Protein AF-A0AAJ8E1C3-F1 (afdb_monomer)

Nearest PDB structures (foldseek):
  6wn8-assembly1_D  TM=5.389E-01  e=2.861E+00  Klebsiella pneumoniae subsp. pneumoniae
  1bd3-assembly1_D  TM=6.065E-01  e=6.809E+00  Toxoplasma gondii

Mean predicted aligned error: 14.75 Å

Structure (mmCIF, N/CA/C/O backbone):
data_AF-A0AAJ8E1C3-F1
#
_entry.id   AF-A0AAJ8E1C3-F1
#
loop_
_atom_site.group_PDB
_atom_site.id
_atom_site.type_symbol
_atom_site.label_atom_id
_atom_site.label_alt_id
_atom_site.label_comp_id
_atom_site.label_asym_id
_atom_site.label_entity_id
_atom_site.label_seq_id
_atom_site.pdbx_PDB_ins_code
_atom_site.Cartn_x
_atom_site.Cartn_y
_atom_site.Cartn_z
_atom_site.occupancy
_atom_site.B_iso_or_equiv
_atom_site.auth_seq_id
_atom_site.auth_comp_id
_atom_site.auth_asym_id
_atom_site.auth_atom_id
_atom_site.pdbx_PDB_model_num
ATOM 1 N N . MET A 1 1 ? -12.850 -15.610 10.498 1.00 56.16 1 MET A N 1
ATOM 2 C CA . MET A 1 1 ? -13.269 -14.826 9.310 1.00 56.16 1 MET A CA 1
ATOM 3 C C . MET A 1 1 ? -12.667 -15.415 8.044 1.00 56.16 1 MET A C 1
ATOM 5 O O . MET A 1 1 ? -13.433 -15.698 7.139 1.00 56.16 1 MET A O 1
ATOM 9 N N . SER A 1 2 ? -11.349 -15.658 8.009 1.00 63.84 2 SER A N 1
ATOM 10 C CA . SER A 1 2 ? -10.664 -16.293 6.869 1.00 63.84 2 SER A CA 1
ATOM 11 C C . SER A 1 2 ? -11.311 -17.615 6.426 1.00 63.84 2 SER A C 1
ATOM 13 O O . SER A 1 2 ? -11.638 -17.760 5.257 1.00 63.84 2 SER A O 1
ATOM 15 N N . ASP A 1 3 ? -11.604 -18.522 7.361 1.00 70.94 3 ASP A N 1
ATOM 16 C CA . ASP A 1 3 ? -12.105 -19.873 7.033 1.00 70.94 3 ASP A CA 1
ATOM 17 C C . ASP A 1 3 ? -13.517 -19.896 6.429 1.00 70.94 3 ASP A C 1
ATOM 19 O O . ASP A 1 3 ? -13.878 -20.843 5.748 1.00 70.94 3 ASP A O 1
ATOM 23 N N . VAL A 1 4 ? -14.320 -18.850 6.662 1.00 74.56 4 VAL A N 1
ATOM 24 C CA . VAL A 1 4 ? -15.681 -18.727 6.099 1.00 74.56 4 VAL A CA 1
ATOM 25 C C . VAL A 1 4 ? -15.644 -18.164 4.678 1.00 74.56 4 VAL A C 1
ATOM 27 O O . VAL A 1 4 ? -16.553 -18.400 3.891 1.00 74.56 4 VAL A O 1
ATOM 30 N N . LEU A 1 5 ? -14.609 -17.384 4.357 1.00 77.88 5 LEU A N 1
ATOM 31 C CA . LEU A 1 5 ? -14.443 -16.772 3.041 1.00 77.88 5 LEU A CA 1
ATOM 32 C C . LEU A 1 5 ? -13.762 -17.711 2.040 1.00 77.88 5 LEU A C 1
ATOM 34 O O . LEU A 1 5 ? -13.907 -17.503 0.840 1.00 77.88 5 LEU A O 1
ATOM 38 N N . ARG A 1 6 ? -13.006 -18.702 2.520 1.00 80.06 6 ARG A N 1
ATOM 39 C CA . ARG A 1 6 ? -12.261 -19.651 1.686 1.00 80.06 6 ARG A CA 1
ATOM 40 C C . ARG A 1 6 ? -13.145 -20.817 1.260 1.00 80.06 6 ARG A C 1
ATOM 42 O O . ARG A 1 6 ? -14.050 -21.217 1.990 1.00 80.06 6 ARG A O 1
ATOM 49 N N . ASP A 1 7 ? -12.868 -21.369 0.085 1.00 69.88 7 ASP A N 1
ATOM 50 C CA . ASP A 1 7 ? -13.476 -22.631 -0.328 1.00 69.88 7 ASP A CA 1
ATOM 51 C C . ASP A 1 7 ? -12.889 -23.780 0.504 1.00 69.88 7 ASP A C 1
ATOM 53 O O . ASP A 1 7 ? -11.695 -24.074 0.427 1.00 69.88 7 ASP A O 1
ATOM 57 N N . SER A 1 8 ? -13.742 -24.445 1.286 1.00 62.19 8 SER A N 1
ATOM 58 C CA . SER A 1 8 ? -13.377 -25.591 2.124 1.00 62.19 8 SER A CA 1
ATOM 59 C C . SER A 1 8 ? -12.921 -26.821 1.332 1.00 62.19 8 SER A C 1
ATOM 61 O O . SER A 1 8 ? -12.352 -27.736 1.922 1.00 62.19 8 SER A O 1
ATOM 63 N N . ASN A 1 9 ? -13.197 -26.866 0.024 1.00 61.06 9 ASN A N 1
ATOM 64 C CA . ASN A 1 9 ? -12.812 -27.964 -0.864 1.00 61.06 9 ASN A CA 1
ATOM 65 C C . ASN A 1 9 ? -11.541 -27.673 -1.672 1.00 61.06 9 ASN A C 1
ATOM 67 O O . ASN A 1 9 ? -10.977 -28.592 -2.273 1.00 61.06 9 ASN A O 1
ATOM 71 N N . SER A 1 10 ? -11.079 -26.422 -1.685 1.00 59.12 10 SER A N 1
ATOM 72 C CA . SER A 1 10 ? -9.806 -26.059 -2.296 1.00 59.12 10 SER A CA 1
ATOM 73 C C . SER A 1 10 ? -8.661 -26.585 -1.428 1.00 59.12 10 SER A C 1
ATOM 75 O O . SER A 1 10 ? -8.723 -26.564 -0.198 1.00 59.12 10 SER A O 1
ATOM 77 N N . SER A 1 11 ? -7.608 -27.128 -2.048 1.00 57.56 11 SER A N 1
ATOM 78 C CA . SER A 1 11 ? -6.406 -27.487 -1.285 1.00 57.56 11 SER A CA 1
ATOM 79 C C . SER A 1 11 ? -5.890 -26.243 -0.550 1.00 57.56 11 SER A C 1
ATOM 81 O O . SER A 1 11 ? -5.974 -25.158 -1.120 1.00 57.56 11 SER A O 1
ATOM 83 N N . ASP A 1 12 ? -5.274 -26.391 0.632 1.00 54.12 12 ASP A N 1
ATOM 84 C CA . ASP A 1 12 ? -4.682 -25.308 1.460 1.00 54.12 12 ASP A CA 1
ATOM 85 C C . ASP A 1 12 ? -3.759 -24.307 0.709 1.00 54.12 12 ASP A C 1
ATOM 87 O O . ASP A 1 12 ? -3.266 -23.339 1.287 1.00 54.12 12 ASP A O 1
ATOM 91 N N . LYS A 1 13 ? -3.481 -24.538 -0.579 1.00 52.91 13 LYS A N 1
ATOM 92 C CA . LYS A 1 13 ? -2.659 -23.719 -1.472 1.00 52.91 13 LYS A CA 1
ATOM 93 C C . LYS A 1 13 ? -3.423 -22.637 -2.248 1.00 52.91 13 LYS A C 1
ATOM 95 O O . LYS A 1 13 ? -2.765 -21.781 -2.846 1.00 52.91 13 LYS A O 1
ATOM 100 N N . GLU A 1 14 ? -4.754 -22.658 -2.282 1.00 60.34 14 GLU A N 1
ATOM 101 C CA . GLU A 1 14 ? -5.555 -21.652 -2.993 1.00 60.34 14 GLU A CA 1
ATOM 102 C C . GLU A 1 14 ? -6.223 -20.697 -2.002 1.00 60.34 14 GLU A C 1
ATOM 104 O O . GLU A 1 14 ? -7.276 -20.955 -1.432 1.00 60.34 14 GLU A O 1
ATOM 109 N N . GLU A 1 15 ? -5.575 -19.554 -1.767 1.00 71.25 15 GLU A N 1
ATOM 110 C CA . GLU A 1 15 ? -6.168 -18.444 -1.021 1.00 71.25 15 GLU A CA 1
ATOM 111 C C . GLU A 1 15 ? -7.163 -17.697 -1.923 1.00 71.25 15 GLU A C 1
ATOM 113 O O . GLU A 1 15 ? -6.875 -16.592 -2.360 1.00 71.25 15 GLU A O 1
ATOM 118 N N . THR A 1 16 ? -8.303 -18.300 -2.259 1.00 81.62 16 THR A N 1
ATOM 119 C CA . THR A 1 16 ? -9.336 -17.690 -3.117 1.00 81.62 16 THR A CA 1
ATOM 120 C C . THR A 1 16 ? -10.644 -17.505 -2.348 1.00 81.62 16 THR A C 1
ATOM 122 O O . THR A 1 16 ? -10.945 -18.224 -1.390 1.00 81.62 16 THR A O 1
ATOM 125 N N . LEU A 1 17 ? -11.421 -16.488 -2.727 1.00 85.81 17 LEU A N 1
ATOM 126 C CA . LEU A 1 17 ? -12.782 -16.307 -2.234 1.00 85.81 17 LEU A CA 1
ATOM 127 C C . LEU A 1 17 ? -13.655 -17.438 -2.781 1.00 85.81 17 LEU A C 1
ATOM 129 O O . LEU A 1 17 ? -13.671 -17.669 -3.988 1.00 85.81 17 LEU A O 1
ATOM 133 N N . ASN A 1 18 ? -14.416 -18.091 -1.904 1.00 85.19 18 ASN A N 1
ATOM 134 C CA . ASN A 1 18 ? -15.368 -19.122 -2.298 1.00 85.19 18 ASN A CA 1
ATOM 135 C C . ASN A 1 18 ? -16.355 -18.555 -3.345 1.00 85.19 18 ASN A C 1
ATOM 137 O O . ASN A 1 18 ? -17.095 -17.618 -3.021 1.00 85.19 18 ASN A O 1
ATOM 141 N N . PRO A 1 19 ? -16.388 -19.096 -4.578 1.00 83.44 19 PRO A N 1
ATOM 142 C CA . PRO A 1 19 ? -17.256 -18.588 -5.639 1.00 83.44 19 PRO A CA 1
ATOM 143 C C . PRO A 1 19 ? -18.745 -18.773 -5.319 1.00 83.44 19 PRO A C 1
ATOM 145 O O . PRO A 1 19 ? -19.564 -17.964 -5.754 1.00 83.44 19 PRO A O 1
ATOM 148 N N . ASP A 1 20 ? -19.078 -19.778 -4.507 1.00 86.06 20 ASP A N 1
ATOM 149 C CA . ASP A 1 20 ? -20.440 -20.128 -4.098 1.00 86.06 20 ASP A CA 1
ATOM 150 C C . ASP A 1 20 ? -20.841 -19.483 -2.761 1.00 86.06 20 ASP A C 1
ATOM 152 O O . ASP A 1 20 ? -21.857 -19.851 -2.162 1.00 86.06 20 ASP A O 1
ATOM 156 N N . ILE A 1 21 ? -20.049 -18.531 -2.247 1.00 87.94 21 ILE A N 1
ATOM 157 C CA . ILE A 1 21 ? -20.389 -17.848 -1.000 1.00 87.94 21 ILE A CA 1
ATOM 158 C C . ILE A 1 21 ? -21.717 -17.102 -1.140 1.00 87.94 21 ILE A C 1
ATOM 160 O O . ILE A 1 21 ? -21.917 -16.287 -2.043 1.00 87.94 21 ILE A O 1
ATOM 164 N N . ASP A 1 22 ? -22.616 -17.345 -0.189 1.00 91.88 22 ASP A N 1
ATOM 165 C CA . ASP A 1 22 ? -23.860 -16.596 -0.086 1.00 91.88 22 ASP A CA 1
ATOM 166 C C . ASP A 1 22 ? -23.569 -15.090 0.045 1.00 91.88 22 ASP A C 1
ATOM 168 O O . ASP A 1 22 ? -22.810 -14.646 0.916 1.00 91.88 22 ASP A O 1
ATOM 172 N N . GLU A 1 23 ? -24.205 -14.287 -0.810 1.00 91.94 23 GLU A N 1
ATOM 173 C CA . GLU A 1 23 ? -24.005 -12.837 -0.842 1.00 91.94 23 GLU A CA 1
ATOM 174 C C . GLU A 1 23 ? -24.372 -12.192 0.504 1.00 91.94 23 GLU A C 1
ATOM 176 O O . GLU A 1 23 ? -23.703 -11.255 0.945 1.00 91.94 23 GLU A O 1
ATOM 181 N N . GLY A 1 24 ? -25.395 -12.709 1.198 1.00 91.88 24 GLY A N 1
ATOM 182 C CA . GLY A 1 24 ? -25.793 -12.234 2.524 1.00 91.88 24 GLY A CA 1
ATOM 183 C C . GLY A 1 24 ? -24.682 -12.403 3.562 1.00 91.88 24 GLY A C 1
ATOM 184 O O . GLY A 1 24 ? -24.371 -11.471 4.314 1.00 91.88 24 GLY A O 1
ATOM 185 N N . THR A 1 25 ? -24.035 -13.565 3.550 1.00 90.62 25 THR A N 1
ATOM 186 C CA . THR A 1 25 ? -22.876 -13.899 4.383 1.00 90.62 25 THR A CA 1
ATOM 187 C C . THR A 1 25 ? -21.681 -13.012 4.044 1.00 90.62 25 THR A C 1
ATOM 189 O O . THR A 1 25 ? -21.112 -12.376 4.936 1.00 90.62 25 THR A O 1
ATOM 192 N N . LEU A 1 26 ? -21.342 -12.881 2.758 1.00 91.38 26 LEU A N 1
ATOM 193 C CA . LEU A 1 26 ? -20.249 -12.020 2.301 1.00 91.38 26 LEU A CA 1
ATOM 194 C C . LEU A 1 26 ? -20.471 -10.559 2.718 1.00 91.38 26 LEU A C 1
ATOM 196 O O . LEU A 1 26 ? -19.580 -9.919 3.279 1.00 91.38 26 LEU A O 1
ATOM 200 N N . LYS A 1 27 ? -21.691 -10.048 2.535 1.00 93.38 27 LYS A N 1
ATOM 201 C CA . LYS A 1 27 ? -22.094 -8.699 2.946 1.00 93.38 27 LYS A CA 1
ATOM 202 C C . LYS A 1 27 ? -21.979 -8.501 4.458 1.00 93.38 27 LYS A C 1
ATOM 204 O O . LYS A 1 27 ? -21.547 -7.438 4.907 1.00 93.38 27 LYS A O 1
ATOM 209 N N . ALA A 1 28 ? -22.344 -9.501 5.261 1.00 89.81 28 ALA A N 1
ATOM 210 C CA . ALA A 1 28 ? -22.194 -9.439 6.713 1.00 89.81 28 ALA A CA 1
ATOM 211 C C . ALA A 1 28 ? -20.717 -9.323 7.127 1.00 89.81 28 ALA A C 1
ATOM 213 O O . ALA A 1 28 ? -20.386 -8.500 7.984 1.00 89.81 28 ALA A O 1
ATOM 214 N N . LEU A 1 29 ? -19.828 -10.088 6.487 1.00 88.94 29 LEU A N 1
ATOM 215 C CA . LEU A 1 29 ? -18.384 -10.034 6.730 1.00 88.94 29 LEU A CA 1
ATOM 216 C C . LEU A 1 29 ? -17.778 -8.704 6.266 1.00 88.94 29 LEU A C 1
ATOM 218 O O . LEU A 1 29 ? -17.045 -8.060 7.020 1.00 88.94 29 LEU A O 1
ATOM 222 N N . TYR A 1 30 ? -18.156 -8.225 5.081 1.00 94.12 30 TYR A N 1
ATOM 223 C CA . TYR A 1 30 ? -17.745 -6.915 4.577 1.00 94.12 30 TYR A CA 1
ATOM 224 C C . TYR A 1 30 ? -18.199 -5.774 5.488 1.00 94.12 30 TYR A C 1
ATOM 226 O O . TYR A 1 30 ? -17.411 -4.871 5.750 1.00 94.12 30 TYR A O 1
ATOM 234 N N . ARG A 1 31 ? -19.408 -5.822 6.065 1.00 90.81 31 ARG A N 1
ATOM 235 C CA . ARG A 1 31 ? -19.847 -4.828 7.066 1.00 90.81 31 ARG A CA 1
ATOM 236 C C . ARG A 1 31 ? -19.013 -4.852 8.346 1.00 90.81 31 ARG A C 1
ATOM 238 O O . ARG A 1 31 ? -18.830 -3.796 8.953 1.00 90.81 31 ARG A O 1
ATOM 245 N N . GLN A 1 32 ? -18.535 -6.019 8.780 1.00 89.62 32 GLN A N 1
ATOM 246 C CA . GLN A 1 32 ? -17.636 -6.113 9.935 1.00 89.62 32 GLN A CA 1
ATOM 247 C C . GLN A 1 32 ? -16.276 -5.489 9.617 1.00 89.62 32 GLN A C 1
ATOM 249 O O . GLN A 1 32 ? -15.773 -4.695 10.407 1.00 89.62 32 GLN A O 1
ATOM 254 N N . MET A 1 33 ? -15.716 -5.775 8.439 1.00 89.69 33 MET A N 1
ATOM 255 C CA . MET A 1 33 ? -14.455 -5.165 8.009 1.00 89.69 33 MET A CA 1
ATOM 256 C C . MET A 1 33 ? -14.563 -3.673 7.762 1.00 89.69 33 MET A C 1
ATOM 258 O O . MET A 1 33 ? -13.691 -2.926 8.195 1.00 89.69 33 MET A O 1
ATOM 262 N N . ALA A 1 34 ? -15.670 -3.224 7.180 1.00 91.00 34 ALA A N 1
ATOM 263 C CA . ALA A 1 34 ? -15.958 -1.812 7.017 1.00 91.00 34 ALA A CA 1
ATOM 264 C C . ALA A 1 34 ? -15.950 -1.069 8.356 1.00 91.00 34 ALA A C 1
ATOM 266 O O . ALA A 1 34 ? -15.345 -0.009 8.475 1.00 91.00 34 ALA A O 1
ATOM 267 N N . ARG A 1 35 ? -16.558 -1.662 9.392 1.00 88.88 35 ARG A N 1
ATOM 268 C CA . ARG A 1 35 ? -16.528 -1.104 10.746 1.00 88.88 35 ARG A CA 1
ATOM 269 C C . ARG A 1 35 ? -15.097 -0.962 11.271 1.00 88.88 35 ARG A C 1
ATOM 271 O O . ARG A 1 35 ? -14.754 0.111 11.749 1.00 88.88 35 ARG A O 1
ATOM 278 N N . VAL A 1 36 ? -14.283 -2.014 11.173 1.00 86.88 36 VAL A N 1
ATOM 279 C CA . VAL A 1 36 ? -12.892 -1.986 11.658 1.00 86.88 36 VAL A CA 1
ATOM 280 C C . VAL A 1 36 ? -12.072 -0.938 10.908 1.00 86.88 36 VAL A C 1
ATOM 282 O O . VAL A 1 36 ? -11.378 -0.147 11.536 1.00 86.88 36 VAL A O 1
ATOM 285 N N . LEU A 1 37 ? -12.173 -0.886 9.576 1.00 88.88 37 LEU A N 1
ATOM 286 C CA . LEU A 1 37 ? -11.441 0.105 8.785 1.00 88.88 37 LEU A CA 1
ATOM 287 C C . LEU A 1 37 ? -11.872 1.537 9.108 1.00 88.88 37 LEU A C 1
ATOM 289 O O . LEU A 1 37 ? -11.015 2.410 9.162 1.00 88.88 37 LEU A O 1
ATOM 293 N N . LEU A 1 38 ? -13.161 1.784 9.357 1.00 89.56 38 LEU A N 1
ATOM 294 C CA . LEU A 1 38 ? -13.643 3.101 9.782 1.00 89.56 38 LEU A CA 1
ATOM 295 C C . LEU A 1 38 ? -13.133 3.483 11.173 1.00 89.56 38 LEU A C 1
ATOM 297 O O . LEU A 1 38 ? -12.672 4.605 11.359 1.00 89.56 38 LEU A O 1
ATOM 301 N N . GLU A 1 39 ? -13.172 2.555 12.133 1.00 86.62 39 GLU A N 1
ATOM 302 C CA . GLU A 1 39 ? -12.634 2.784 13.480 1.00 86.62 39 GLU A CA 1
ATOM 303 C C . GLU A 1 39 ? -11.132 3.103 13.436 1.00 86.62 39 GLU A C 1
ATOM 305 O O . GLU A 1 39 ? -10.683 3.985 14.161 1.00 86.62 39 GLU A O 1
ATOM 310 N N . LEU A 1 40 ? -10.371 2.452 12.548 1.00 84.50 40 LEU A N 1
ATOM 311 C CA . LEU A 1 40 ? -8.955 2.756 12.322 1.00 84.50 40 LEU A CA 1
ATOM 312 C C . LEU A 1 40 ? -8.741 4.081 11.581 1.00 84.50 40 LEU A C 1
ATOM 314 O O . LEU A 1 40 ? -7.797 4.799 11.883 1.00 84.50 40 LEU A O 1
ATOM 318 N N . TRP A 1 41 ? -9.597 4.414 10.616 1.00 86.31 41 TRP A N 1
ATOM 319 C CA . TRP A 1 41 ? -9.469 5.617 9.790 1.00 86.31 41 TRP A CA 1
ATOM 320 C C . TRP A 1 41 ? -9.746 6.916 10.546 1.00 86.31 41 TRP A C 1
ATOM 322 O O . TRP A 1 41 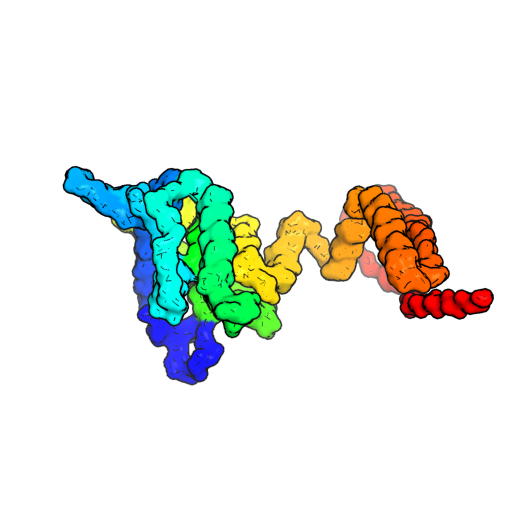? -9.186 7.954 10.210 1.00 86.31 41 TRP A O 1
ATOM 332 N N . ILE A 1 42 ? -10.604 6.870 11.566 1.00 83.56 42 ILE A N 1
ATOM 333 C CA . ILE A 1 42 ? -10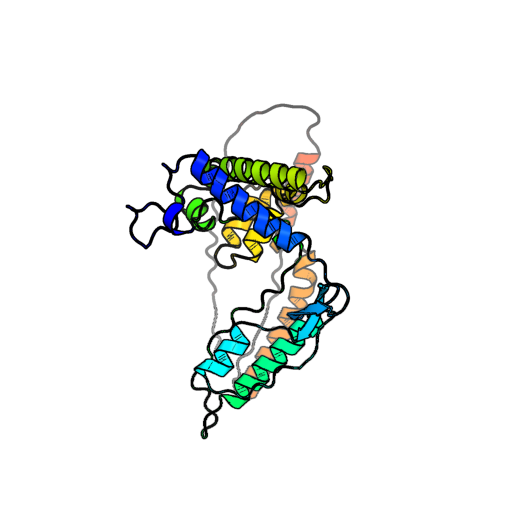.900 8.033 12.418 1.00 83.56 42 ILE A CA 1
ATOM 334 C C . ILE A 1 42 ? -9.699 8.405 13.305 1.00 83.56 42 ILE A C 1
ATOM 336 O O . ILE A 1 42 ? -9.639 9.517 13.829 1.00 83.56 42 ILE A O 1
ATOM 340 N N . LEU A 1 43 ? -8.738 7.496 13.480 1.00 81.25 43 LEU A N 1
ATOM 341 C CA . LEU A 1 43 ? -7.536 7.756 14.258 1.00 81.25 43 LEU A CA 1
ATOM 342 C C . LEU A 1 43 ? -6.579 8.654 13.465 1.00 81.25 43 LEU A C 1
ATOM 344 O O . LEU A 1 43 ? -5.901 8.197 12.548 1.00 81.25 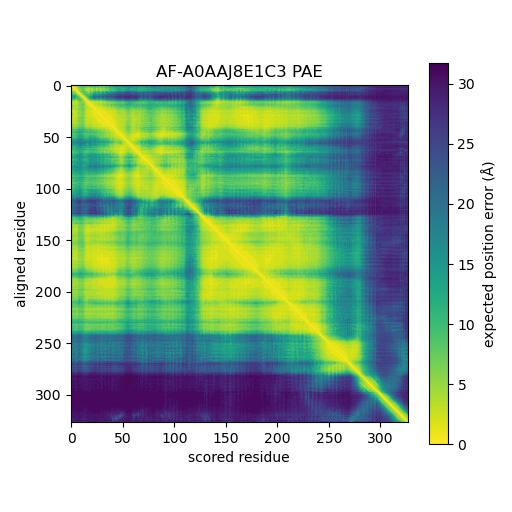43 LEU A O 1
ATOM 348 N N . ASP A 1 44 ? -6.510 9.923 13.858 1.00 81.88 44 ASP A N 1
ATOM 349 C CA . ASP A 1 44 ? -5.593 10.919 13.306 1.00 81.88 44 ASP A CA 1
ATOM 350 C C . ASP A 1 44 ? -4.681 11.424 14.430 1.00 81.88 44 ASP A C 1
ATOM 352 O O . ASP A 1 44 ? -5.129 12.106 15.356 1.00 81.88 44 ASP A O 1
ATOM 356 N N . PHE A 1 45 ? -3.416 11.003 14.399 1.00 84.06 45 PHE A N 1
ATOM 357 C CA . PHE A 1 45 ? -2.415 11.359 15.401 1.00 84.06 45 PHE A CA 1
ATOM 358 C C . PHE A 1 45 ? -1.244 12.075 14.737 1.00 84.06 45 PHE A C 1
ATOM 360 O O . PHE A 1 45 ? -0.694 11.597 13.747 1.00 84.06 45 PHE A O 1
ATOM 367 N N . ASP A 1 46 ? -0.779 13.156 15.361 1.00 86.94 46 ASP A N 1
ATOM 368 C CA . ASP A 1 46 ? 0.358 13.951 14.877 1.00 86.94 46 ASP A CA 1
ATOM 369 C C . ASP A 1 46 ? 1.725 13.281 15.121 1.00 86.94 46 ASP A C 1
ATOM 371 O O . ASP A 1 46 ? 2.783 13.845 14.822 1.00 86.94 46 ASP A O 1
ATOM 375 N N . CYS A 1 47 ? 1.735 12.085 15.716 1.00 87.94 47 CYS A N 1
ATOM 376 C CA . CYS A 1 47 ? 2.950 11.361 16.048 1.00 87.94 47 CYS A CA 1
ATOM 377 C C . CYS A 1 47 ? 2.804 9.840 15.914 1.00 87.94 47 CYS A C 1
ATOM 379 O O . CYS A 1 47 ? 1.736 9.251 16.062 1.00 87.94 47 CYS A O 1
ATOM 381 N N . ILE A 1 48 ? 3.939 9.200 15.654 1.00 87.38 48 ILE A N 1
ATOM 382 C CA . ILE A 1 48 ? 4.130 7.759 15.587 1.00 87.38 48 ILE A CA 1
ATOM 383 C C . ILE A 1 48 ? 4.545 7.281 16.979 1.00 87.38 48 ILE A C 1
ATOM 385 O O . ILE A 1 48 ? 5.540 7.742 17.552 1.00 87.38 48 ILE A O 1
ATOM 389 N N . GLY A 1 49 ? 3.786 6.333 17.516 1.00 86.44 49 GLY A N 1
ATOM 390 C CA . GLY A 1 49 ? 3.971 5.788 18.854 1.00 86.44 49 GLY A CA 1
ATOM 391 C C . GLY A 1 49 ? 2.910 4.746 19.184 1.00 86.44 49 GLY A C 1
ATOM 392 O O . GLY A 1 49 ? 2.146 4.325 18.318 1.00 86.44 49 GLY A O 1
ATOM 393 N N . SER A 1 50 ? 2.870 4.328 20.444 1.00 84.12 50 SER A N 1
ATOM 394 C CA . SER A 1 50 ? 1.843 3.418 20.949 1.00 84.12 50 SER A CA 1
ATOM 395 C C . SER A 1 50 ? 0.705 4.183 21.611 1.00 84.12 50 SER A C 1
ATOM 397 O O . SER A 1 50 ? 0.932 5.184 22.298 1.00 84.12 50 SER A O 1
ATOM 399 N N . LEU A 1 51 ? -0.509 3.661 21.425 1.00 84.06 51 LEU A N 1
ATOM 400 C CA . LEU A 1 51 ? -1.718 4.172 22.056 1.00 84.06 51 LEU A CA 1
ATOM 401 C C . LEU A 1 51 ? -1.654 4.014 23.575 1.00 84.06 51 LEU A C 1
ATOM 403 O O . LEU A 1 51 ? -1.280 2.966 24.105 1.00 84.06 51 LEU A O 1
ATOM 407 N N . ASP A 1 52 ? -2.086 5.059 24.256 1.00 83.50 52 ASP A N 1
ATOM 408 C CA . ASP A 1 52 ? -2.355 5.115 25.680 1.00 83.50 52 ASP A CA 1
ATOM 409 C C . ASP A 1 52 ? -3.698 5.817 25.890 1.00 83.50 52 ASP A C 1
ATOM 411 O O . ASP A 1 52 ? -4.199 6.517 25.008 1.00 83.50 52 ASP A O 1
ATOM 415 N N . SER A 1 53 ? -4.316 5.611 27.047 1.00 84.62 53 SER A N 1
ATOM 416 C CA . SER A 1 53 ? -5.557 6.310 27.388 1.00 84.62 53 SER A CA 1
ATOM 417 C C . SER A 1 53 ? -5.249 7.491 28.292 1.00 84.62 53 SER A C 1
ATOM 419 O O . SER A 1 53 ? -4.607 7.331 29.330 1.00 84.62 53 SER A O 1
ATOM 421 N N . ASP A 1 54 ? -5.736 8.671 27.918 1.00 84.06 54 ASP A N 1
ATOM 422 C CA . ASP A 1 54 ? -5.694 9.837 28.790 1.00 84.06 54 ASP A CA 1
ATOM 423 C C . ASP A 1 54 ? -6.493 9.545 30.068 1.00 84.06 54 ASP A C 1
ATOM 425 O O . ASP A 1 54 ? -7.682 9.229 30.013 1.00 84.06 54 ASP A O 1
ATOM 429 N N . GLN A 1 55 ? -5.843 9.629 31.230 1.00 84.75 55 GLN A N 1
ATOM 430 C CA . GLN A 1 55 ? -6.444 9.194 32.496 1.00 84.75 55 GLN A CA 1
ATOM 431 C C . GLN A 1 55 ? -7.630 10.058 32.947 1.00 84.75 55 GLN A C 1
ATOM 433 O O . GLN A 1 55 ? -8.401 9.632 33.803 1.00 84.75 55 GLN A O 1
ATOM 438 N N . VAL A 1 56 ? -7.780 11.264 32.391 1.00 86.38 56 VAL A N 1
ATOM 439 C CA . VAL A 1 56 ? -8.820 12.222 32.786 1.00 86.38 56 VAL A CA 1
ATOM 440 C C . VAL A 1 56 ? -9.996 12.187 31.813 1.00 86.38 56 VAL A C 1
ATOM 442 O O . VAL A 1 56 ? -11.153 12.185 32.223 1.00 86.38 56 VAL A O 1
ATOM 445 N N . THR A 1 57 ? -9.713 12.161 30.515 1.00 87.31 57 THR A N 1
ATOM 446 C CA . THR A 1 57 ? -10.704 12.270 29.439 1.00 87.31 57 THR A CA 1
ATOM 447 C C . THR A 1 57 ? -11.068 10.926 28.814 1.00 87.31 57 THR A C 1
ATOM 449 O O . THR A 1 57 ? -12.058 10.851 28.088 1.00 87.31 57 THR A O 1
ATOM 452 N N . GLY A 1 58 ? -10.275 9.876 29.052 1.00 83.81 58 GLY A N 1
ATOM 453 C CA . GLY A 1 58 ? -10.437 8.553 28.442 1.00 83.81 58 GLY A CA 1
ATOM 454 C C . GLY A 1 58 ? -10.162 8.521 26.936 1.00 83.81 58 GLY A C 1
ATOM 455 O O . GLY A 1 58 ? -10.405 7.502 26.291 1.00 83.81 58 GLY A O 1
ATOM 456 N N . LYS A 1 59 ? -9.688 9.626 26.350 1.00 83.25 59 LYS A N 1
ATOM 457 C CA . LYS A 1 59 ? -9.403 9.704 24.917 1.00 83.25 59 LYS A CA 1
ATOM 458 C C . LYS A 1 59 ? -8.097 8.979 24.584 1.00 83.25 59 LYS A C 1
ATOM 460 O O . LYS A 1 59 ? -7.150 9.058 25.371 1.00 83.25 59 LYS A O 1
ATOM 465 N N . PRO A 1 60 ? -8.019 8.312 23.420 1.00 83.06 60 PRO A N 1
ATOM 466 C CA . PRO A 1 60 ? -6.771 7.726 22.961 1.00 83.06 60 PRO A CA 1
ATOM 467 C C . PRO A 1 60 ? -5.756 8.837 22.674 1.00 83.06 60 PRO A C 1
ATOM 469 O O . PRO A 1 60 ? -6.073 9.832 22.023 1.00 83.06 60 PRO A O 1
ATOM 472 N N . GLN A 1 61 ? -4.536 8.660 23.163 1.00 85.69 61 GLN A N 1
ATOM 473 C CA . GLN A 1 61 ? -3.389 9.519 22.893 1.00 85.69 61 GLN A CA 1
ATOM 474 C C . GLN A 1 61 ? -2.175 8.656 22.566 1.00 85.69 61 GLN A C 1
ATOM 476 O O . GLN A 1 61 ? -2.090 7.500 22.969 1.00 85.69 61 GLN A O 1
ATOM 481 N N . VAL A 1 62 ? -1.209 9.223 21.854 1.00 87.31 62 VAL A N 1
ATOM 482 C CA . VAL A 1 62 ? 0.043 8.541 21.526 1.00 87.31 62 VAL A CA 1
ATOM 483 C C . VAL A 1 62 ? 1.152 9.111 22.407 1.00 87.31 62 VAL A C 1
ATOM 485 O O . VAL A 1 62 ? 1.708 10.170 22.126 1.00 87.31 62 VAL A O 1
ATOM 488 N N . THR A 1 63 ? 1.452 8.425 23.511 1.00 86.75 63 THR A N 1
ATOM 489 C CA . THR A 1 63 ? 2.409 8.900 24.535 1.00 86.75 63 THR A CA 1
ATOM 490 C C . THR A 1 63 ? 3.624 7.991 24.692 1.00 86.75 63 THR A C 1
ATOM 492 O O . THR A 1 63 ? 4.650 8.401 25.235 1.00 86.75 63 THR A O 1
ATOM 495 N N . LYS A 1 64 ? 3.526 6.746 24.221 1.00 86.12 64 LYS A N 1
ATOM 496 C CA . LYS A 1 64 ? 4.542 5.706 24.402 1.00 86.12 64 LYS A CA 1
ATOM 497 C C . LYS A 1 64 ? 5.293 5.455 23.100 1.00 86.12 64 LYS A C 1
ATOM 499 O O . LYS A 1 64 ? 4.787 5.731 22.013 1.00 86.12 64 LYS A O 1
ATOM 504 N N . ARG A 1 65 ? 6.499 4.889 23.208 1.00 86.56 65 ARG A N 1
ATOM 505 C CA . ARG A 1 65 ? 7.303 4.512 22.036 1.00 86.56 65 ARG A CA 1
ATOM 506 C C . ARG A 1 65 ? 6.529 3.575 21.098 1.00 86.56 65 ARG A C 1
ATOM 508 O O . ARG A 1 65 ? 5.698 2.801 21.586 1.00 86.56 65 ARG A O 1
ATOM 515 N N . PRO A 1 66 ? 6.800 3.591 19.785 1.00 85.81 66 PRO A N 1
ATOM 516 C CA . PRO A 1 66 ? 6.259 2.595 18.870 1.00 85.81 66 PRO A CA 1
ATOM 517 C C . PRO A 1 66 ? 6.647 1.183 19.322 1.00 85.81 66 PRO A C 1
ATOM 519 O O . PRO A 1 66 ? 7.813 0.921 19.615 1.00 85.81 66 PRO A O 1
ATOM 522 N N . LEU A 1 67 ? 5.672 0.278 19.383 1.00 76.81 67 LEU A N 1
ATOM 523 C CA . LEU A 1 67 ? 5.908 -1.147 19.594 1.00 76.81 67 LEU A CA 1
ATOM 524 C C . LEU A 1 67 ? 5.711 -1.867 18.273 1.00 76.81 67 LEU A C 1
ATOM 526 O O . LEU A 1 67 ? 4.682 -1.720 17.617 1.00 76.81 67 LEU A O 1
ATOM 530 N N . THR A 1 68 ? 6.718 -2.628 17.877 1.00 73.00 68 THR A N 1
ATOM 531 C CA . THR A 1 68 ? 6.754 -3.270 16.568 1.00 73.00 68 THR A CA 1
ATOM 532 C C . THR A 1 68 ? 6.949 -4.758 16.786 1.00 73.00 68 THR A C 1
ATOM 534 O O . THR A 1 68 ? 7.627 -5.167 17.735 1.00 73.00 68 THR A O 1
ATOM 537 N N . LEU A 1 69 ? 6.313 -5.574 15.944 1.00 71.00 69 LEU A N 1
ATOM 538 C CA . LEU A 1 69 ? 6.415 -7.025 16.061 1.00 71.00 69 LEU A CA 1
ATOM 539 C C . LEU A 1 69 ? 7.880 -7.458 15.942 1.00 71.00 69 LEU A C 1
ATOM 541 O O . LEU A 1 69 ? 8.348 -8.195 16.798 1.00 71.00 69 LEU A O 1
ATOM 545 N N . ALA A 1 70 ? 8.617 -6.893 14.980 1.00 69.00 70 ALA A N 1
ATOM 546 C CA . ALA A 1 70 ? 10.038 -7.160 14.777 1.00 69.00 70 ALA A CA 1
ATOM 547 C C . ALA A 1 70 ? 10.881 -6.923 16.042 1.00 69.00 70 ALA A C 1
ATOM 549 O O . ALA A 1 70 ? 11.675 -7.775 16.431 1.00 69.00 70 ALA A O 1
ATOM 550 N N . MET A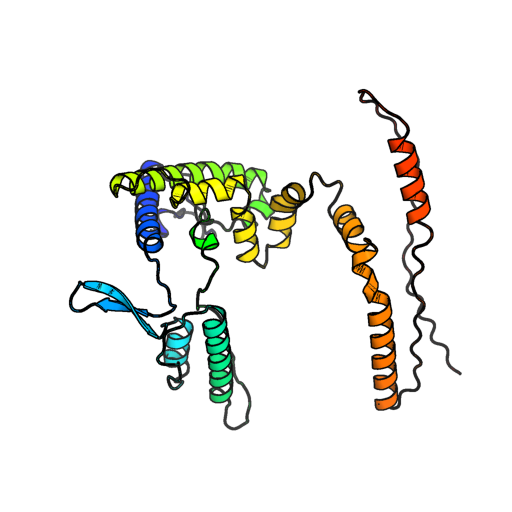 1 71 ? 10.692 -5.787 16.728 1.00 70.88 71 MET A N 1
ATOM 551 C CA . MET A 1 71 ? 11.407 -5.507 17.982 1.00 70.88 71 MET A CA 1
ATOM 552 C C . MET A 1 71 ? 11.083 -6.546 19.060 1.00 70.88 71 MET A C 1
ATOM 554 O O . MET A 1 71 ? 11.993 -7.055 19.714 1.00 70.88 71 MET A O 1
ATOM 558 N N . ASN A 1 72 ? 9.798 -6.864 19.240 1.00 75.19 72 ASN A N 1
ATOM 559 C CA . ASN A 1 72 ? 9.365 -7.842 20.237 1.00 75.19 72 ASN A CA 1
ATOM 560 C C . ASN A 1 72 ? 9.897 -9.245 19.922 1.00 75.19 72 ASN A C 1
ATOM 562 O O . ASN A 1 72 ? 10.337 -9.940 20.835 1.00 75.19 72 ASN A O 1
ATOM 566 N N . GLU A 1 73 ? 9.893 -9.644 18.652 1.00 74.12 73 GLU A N 1
ATOM 567 C CA . GLU A 1 73 ? 10.387 -10.944 18.210 1.00 74.12 73 GLU A CA 1
ATOM 568 C C . GLU A 1 73 ? 11.897 -11.060 18.391 1.00 74.12 73 GLU A C 1
ATOM 570 O O . GLU A 1 73 ? 12.345 -12.013 19.016 1.00 74.12 73 GLU A O 1
ATOM 575 N N . LEU A 1 74 ? 12.683 -10.054 17.999 1.00 72.62 74 LEU A N 1
ATOM 576 C CA . LEU A 1 74 ? 14.134 -10.057 18.213 1.00 72.62 74 LEU A CA 1
ATOM 577 C C . LEU A 1 74 ? 14.516 -10.185 19.696 1.00 72.62 74 LEU A C 1
ATOM 579 O O . LEU A 1 74 ? 15.427 -10.939 20.043 1.00 72.62 74 LEU A O 1
ATOM 583 N N . ILE A 1 75 ? 13.806 -9.495 20.590 1.00 74.75 75 ILE A N 1
ATOM 584 C CA . ILE A 1 75 ? 14.016 -9.639 22.037 1.00 74.75 75 ILE A CA 1
ATOM 585 C C . ILE A 1 75 ? 13.633 -11.059 22.486 1.00 74.75 75 ILE A C 1
ATOM 587 O O . ILE A 1 75 ? 14.392 -11.710 23.206 1.00 74.75 75 ILE A O 1
ATOM 591 N N . ARG A 1 76 ? 12.473 -11.556 22.038 1.00 76.69 76 ARG A N 1
ATOM 592 C CA . ARG A 1 76 ? 11.911 -12.856 22.434 1.00 76.69 76 ARG A CA 1
ATOM 593 C C . ARG A 1 76 ? 12.742 -14.045 21.948 1.00 76.69 76 ARG A C 1
ATOM 595 O O . ARG A 1 76 ? 12.926 -14.991 22.709 1.00 76.69 76 ARG A O 1
ATOM 602 N N . THR A 1 77 ? 13.198 -14.037 20.698 1.00 74.38 77 THR A N 1
ATOM 603 C CA . THR A 1 77 ? 13.843 -15.188 20.046 1.00 74.38 77 THR A CA 1
ATOM 604 C C . THR A 1 77 ? 15.360 -15.129 20.105 1.00 74.38 77 THR A C 1
ATOM 606 O O . THR A 1 77 ? 15.996 -16.175 20.200 1.00 74.38 77 THR A O 1
ATOM 609 N N . CYS A 1 78 ? 15.950 -13.933 20.045 1.00 71.75 78 CYS A N 1
ATOM 610 C CA . CYS A 1 78 ? 17.404 -13.766 20.001 1.00 71.75 78 CYS A CA 1
ATOM 611 C C . CYS A 1 78 ? 18.006 -13.355 21.352 1.00 71.75 78 CYS A C 1
ATOM 613 O O . CYS A 1 78 ? 19.225 -13.244 21.452 1.00 71.75 78 CYS A O 1
ATOM 615 N N . GLY A 1 79 ? 17.187 -13.116 22.386 1.00 73.56 79 GLY A N 1
ATOM 616 C CA . GLY A 1 79 ? 17.667 -12.716 23.713 1.00 73.56 79 GLY A CA 1
ATOM 617 C C . GLY A 1 79 ? 18.361 -11.351 23.728 1.00 73.56 79 GLY A C 1
ATOM 618 O O . GLY A 1 79 ? 19.164 -11.077 24.620 1.00 73.56 79 GLY A O 1
ATOM 619 N N . LEU A 1 80 ? 18.085 -10.503 22.730 1.00 75.44 80 LEU A N 1
ATOM 620 C CA . LEU A 1 80 ? 18.678 -9.174 22.638 1.00 75.44 80 LEU A CA 1
ATOM 621 C C . LEU A 1 80 ? 18.158 -8.273 23.759 1.00 75.44 80 LEU A C 1
ATOM 623 O O . LEU A 1 80 ? 16.993 -8.336 24.159 1.00 75.44 80 LEU A O 1
ATOM 627 N N . LYS A 1 81 ? 19.033 -7.393 24.254 1.00 79.69 81 LYS A N 1
ATOM 628 C CA . LYS A 1 81 ? 18.634 -6.359 25.207 1.00 79.69 81 LYS A CA 1
ATOM 629 C C . LYS A 1 81 ? 17.765 -5.337 24.484 1.00 79.69 81 LYS A C 1
ATOM 631 O O . LYS A 1 81 ? 18.144 -4.837 23.429 1.00 79.69 81 LYS A O 1
ATOM 636 N N . ASP A 1 82 ? 16.652 -4.962 25.102 1.00 81.44 82 ASP A N 1
ATOM 637 C CA . ASP A 1 82 ? 15.833 -3.865 24.603 1.00 81.44 82 ASP A CA 1
ATOM 638 C C . ASP A 1 82 ? 16.612 -2.540 24.659 1.00 81.44 82 ASP A C 1
ATOM 640 O O . ASP A 1 82 ? 16.862 -1.978 25.729 1.00 81.44 82 ASP A O 1
ATOM 644 N N . ILE A 1 83 ? 17.024 -2.070 23.484 1.00 81.81 83 ILE A N 1
ATOM 645 C CA . ILE A 1 83 ? 17.696 -0.785 23.259 1.00 81.81 83 ILE A CA 1
ATOM 646 C C . ILE A 1 83 ? 16.817 0.175 22.447 1.00 81.81 83 ILE A C 1
ATOM 648 O O . ILE A 1 83 ? 17.309 1.158 21.893 1.00 81.81 83 ILE A O 1
ATOM 652 N N . THR A 1 84 ? 15.517 -0.112 22.339 1.00 81.31 84 THR A N 1
ATOM 653 C CA . THR A 1 84 ? 14.611 0.706 21.532 1.00 81.31 84 THR A CA 1
ATOM 654 C C . THR A 1 84 ? 14.375 2.066 22.207 1.00 81.31 84 THR A C 1
ATOM 656 O O . THR A 1 84 ? 14.089 2.115 23.411 1.00 81.31 84 THR A O 1
ATOM 659 N N . PRO A 1 85 ? 14.480 3.189 21.468 1.00 86.69 85 PRO A N 1
ATOM 660 C CA . PRO A 1 85 ? 14.322 4.518 22.050 1.00 86.69 85 PRO A CA 1
ATOM 661 C C . PRO A 1 85 ? 12.949 4.702 22.722 1.00 86.69 85 PRO A C 1
ATOM 663 O O . PRO A 1 85 ? 11.919 4.464 22.087 1.00 86.69 85 PRO A O 1
ATOM 666 N N . PRO A 1 86 ? 12.885 5.165 23.985 1.00 89.12 86 PRO A N 1
ATOM 667 C CA . PRO A 1 86 ? 11.627 5.372 24.699 1.00 89.12 86 PRO A CA 1
ATOM 668 C C . PRO A 1 86 ? 10.988 6.720 24.322 1.00 89.12 86 PRO A C 1
ATOM 670 O O . PRO A 1 86 ? 10.709 7.544 25.189 1.00 89.12 86 PRO A O 1
ATOM 673 N N . ARG A 1 87 ? 10.793 6.976 23.022 1.00 90.12 87 ARG A N 1
ATOM 674 C CA . ARG A 1 87 ? 10.248 8.240 22.500 1.00 90.12 87 ARG A CA 1
ATOM 675 C C . ARG A 1 87 ? 9.194 8.021 21.420 1.00 90.12 87 ARG A C 1
ATOM 677 O O . ARG A 1 87 ? 9.167 6.973 20.779 1.00 90.12 87 ARG A O 1
ATOM 684 N N . THR A 1 88 ? 8.353 9.027 21.211 1.00 92.00 88 THR A N 1
ATOM 685 C CA . THR A 1 88 ? 7.489 9.153 20.031 1.00 92.00 88 THR A CA 1
ATOM 686 C C . THR A 1 88 ? 8.225 9.892 18.909 1.00 92.00 88 THR A C 1
ATOM 688 O O . THR A 1 88 ? 9.290 10.481 19.125 1.00 92.00 88 THR A O 1
ATOM 691 N N . TYR A 1 89 ? 7.658 9.858 17.703 1.00 90.44 89 TYR A N 1
ATOM 692 C CA . TYR A 1 89 ? 8.235 10.493 16.518 1.00 90.44 89 TYR A CA 1
ATOM 693 C C . TYR A 1 89 ? 7.186 11.353 15.824 1.00 90.44 89 TYR A C 1
ATOM 695 O O . TYR A 1 89 ? 6.086 10.885 15.570 1.00 90.44 89 TYR A O 1
ATOM 703 N N . THR A 1 90 ? 7.513 12.590 15.467 1.00 90.62 90 THR A N 1
ATOM 704 C CA . THR A 1 90 ? 6.610 13.484 14.710 1.00 90.62 90 THR A CA 1
ATOM 705 C C . THR A 1 90 ? 6.893 13.473 13.206 1.00 90.62 90 THR A C 1
ATOM 707 O O . THR A 1 90 ? 6.218 14.142 12.432 1.00 90.62 90 THR A O 1
ATOM 710 N N . SER A 1 91 ? 7.904 12.716 12.772 1.00 88.50 91 SER A N 1
ATOM 711 C CA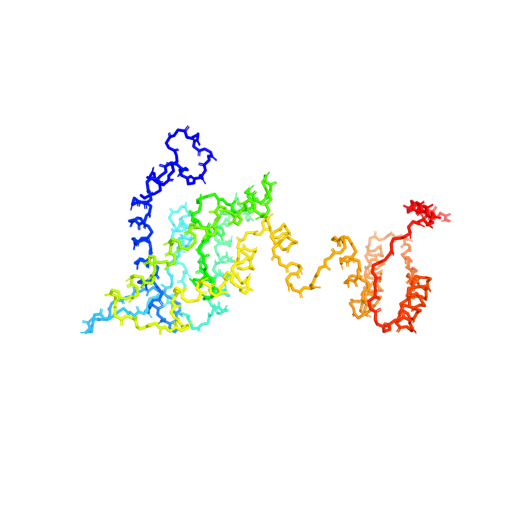 . SER A 1 91 ? 8.319 12.604 11.376 1.00 88.50 91 SER A CA 1
ATOM 712 C C . SER A 1 91 ? 8.534 11.144 11.002 1.00 88.50 91 SER A C 1
ATOM 714 O O . SER A 1 91 ? 9.229 10.409 11.705 1.00 88.50 91 SER A O 1
ATOM 716 N N . SER A 1 92 ? 7.979 10.733 9.858 1.00 84.94 92 SER A N 1
ATOM 717 C CA . SER A 1 92 ? 8.223 9.399 9.298 1.00 84.94 92 SER A CA 1
ATOM 718 C C . SER A 1 92 ? 9.703 9.178 8.989 1.00 84.94 92 SER A C 1
ATOM 720 O O . SER A 1 92 ? 10.209 8.087 9.215 1.00 84.94 92 SER A O 1
ATOM 722 N N . THR A 1 93 ? 10.418 10.212 8.536 1.00 87.44 93 THR A N 1
ATOM 723 C CA . THR A 1 93 ? 11.856 10.122 8.249 1.00 87.44 93 THR A CA 1
ATOM 724 C C . THR A 1 93 ? 12.665 9.892 9.520 1.00 87.44 93 THR A C 1
ATOM 726 O O . THR A 1 93 ? 13.507 9.002 9.542 1.00 87.44 93 THR A O 1
ATOM 729 N N . ASP A 1 94 ? 12.387 10.646 10.588 1.00 88.56 94 ASP A N 1
ATOM 730 C CA . ASP A 1 94 ? 13.051 10.464 11.889 1.00 88.56 94 ASP A CA 1
ATOM 731 C C . ASP A 1 94 ? 12.775 9.064 12.460 1.00 88.56 94 ASP A C 1
ATOM 733 O O . ASP A 1 94 ? 13.681 8.381 12.939 1.00 88.56 94 ASP A O 1
ATOM 737 N N . TYR A 1 95 ? 11.535 8.583 12.322 1.00 87.19 95 TYR A N 1
ATOM 738 C CA . TYR A 1 95 ? 11.186 7.223 12.716 1.00 87.19 95 TYR A CA 1
ATOM 739 C C . TYR A 1 95 ? 11.957 6.165 11.916 1.00 87.19 95 TYR A C 1
ATOM 741 O O . TYR A 1 95 ? 12.554 5.270 12.510 1.00 87.19 95 TYR A O 1
ATOM 749 N N . ILE A 1 96 ? 12.012 6.290 10.586 1.00 84.50 96 ILE A N 1
ATOM 750 C CA . ILE A 1 96 ? 12.748 5.362 9.714 1.00 84.50 96 ILE A CA 1
ATOM 751 C C . ILE A 1 96 ? 14.244 5.366 10.043 1.00 84.50 96 ILE A C 1
ATOM 753 O O . ILE A 1 96 ? 14.831 4.298 10.189 1.00 84.50 96 ILE A O 1
ATOM 757 N N . VAL A 1 97 ? 14.861 6.539 10.212 1.00 87.38 97 VAL A N 1
ATOM 758 C CA . VAL A 1 97 ? 16.279 6.643 10.595 1.00 87.38 97 VAL A CA 1
ATOM 759 C C . VAL A 1 97 ? 16.526 5.938 11.927 1.00 87.38 97 VAL A C 1
ATOM 761 O O . VAL A 1 97 ? 17.443 5.128 12.033 1.00 87.38 97 VAL A O 1
ATOM 764 N N . SER A 1 98 ? 15.656 6.150 12.916 1.00 87.25 98 SER A N 1
ATOM 765 C CA . SER A 1 98 ? 15.769 5.479 14.209 1.00 87.25 98 SER A CA 1
ATOM 766 C C . SER A 1 98 ? 15.609 3.956 14.124 1.00 87.25 98 SER A C 1
ATOM 768 O O . SER A 1 98 ? 16.251 3.245 14.899 1.00 87.25 98 SER A O 1
ATOM 770 N N . LEU A 1 99 ? 14.776 3.443 13.211 1.00 82.62 99 LEU A N 1
ATOM 771 C CA . LEU A 1 99 ? 14.663 2.004 12.951 1.00 82.62 99 LEU A CA 1
ATOM 772 C C . LEU A 1 99 ? 15.943 1.444 12.320 1.00 82.62 99 LEU A C 1
ATOM 774 O O . LEU A 1 99 ? 16.410 0.388 12.741 1.00 82.62 99 LEU A O 1
ATOM 778 N N . LEU A 1 100 ? 16.537 2.157 11.359 1.00 83.06 100 LEU A N 1
ATOM 779 C CA . LEU A 1 100 ? 17.792 1.755 10.714 1.00 83.06 100 LEU A CA 1
ATOM 780 C C . LEU A 1 100 ? 18.962 1.733 11.709 1.00 83.06 100 LEU A C 1
ATOM 782 O O . LEU A 1 100 ? 19.761 0.796 11.719 1.00 83.06 100 LEU A O 1
ATOM 786 N N . GLU A 1 101 ? 19.049 2.731 12.589 1.00 85.44 101 GLU A N 1
ATOM 787 C CA . GLU A 1 101 ? 20.043 2.763 13.667 1.00 85.44 101 GLU A CA 1
ATOM 788 C C . GLU A 1 101 ? 19.871 1.583 14.627 1.00 85.44 101 GLU A C 1
ATOM 790 O O . GLU A 1 101 ? 20.846 0.920 14.990 1.00 85.44 101 GLU A O 1
ATOM 795 N N . LEU A 1 102 ? 18.627 1.284 15.008 1.00 80.62 102 LEU A N 1
ATOM 796 C CA . LEU A 1 102 ? 18.310 0.134 15.845 1.00 80.62 102 LEU A CA 1
ATOM 797 C C . LEU A 1 102 ? 18.719 -1.183 15.172 1.00 80.62 102 LEU A C 1
ATOM 799 O O . LEU A 1 102 ? 19.346 -2.019 15.818 1.00 80.62 102 LEU A O 1
ATOM 803 N N . GLN A 1 103 ? 18.426 -1.348 13.880 1.00 77.88 103 GLN A N 1
ATOM 804 C CA . GLN A 1 103 ? 18.847 -2.515 13.100 1.00 77.88 103 GLN A CA 1
ATOM 805 C C . GLN A 1 103 ? 20.373 -2.645 13.064 1.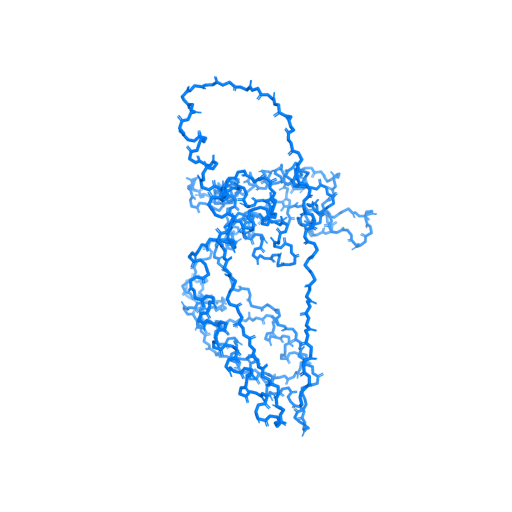00 77.88 103 GLN A C 1
ATOM 807 O O . GLN A 1 103 ? 20.903 -3.717 13.350 1.00 77.88 103 GLN A O 1
ATOM 812 N N . SER A 1 104 ? 21.096 -1.553 12.802 1.00 82.38 104 SER A N 1
ATOM 813 C CA . SER A 1 104 ? 22.563 -1.536 12.851 1.00 82.38 104 SER A CA 1
ATOM 814 C C . SER A 1 104 ? 23.094 -1.949 14.230 1.00 82.38 104 SER A C 1
ATOM 816 O O . SER A 1 104 ? 24.071 -2.692 14.333 1.00 82.38 104 SER A O 1
ATOM 818 N N . ASN A 1 105 ? 22.452 -1.498 15.308 1.00 80.94 105 ASN A N 1
ATOM 819 C CA . ASN A 1 105 ? 22.841 -1.870 16.665 1.00 80.94 105 ASN A CA 1
ATOM 820 C C . ASN A 1 105 ? 22.548 -3.345 16.975 1.00 80.94 105 ASN A C 1
ATOM 822 O O . ASN A 1 105 ? 23.401 -4.011 17.560 1.00 80.94 105 ASN A O 1
ATOM 826 N N . HIS A 1 106 ? 21.396 -3.875 16.556 1.00 77.06 106 HIS A N 1
ATOM 827 C CA . HIS A 1 106 ? 21.081 -5.299 16.696 1.00 77.06 106 HIS A CA 1
ATOM 828 C C . HIS A 1 106 ? 22.077 -6.177 15.929 1.00 77.06 106 HIS A C 1
ATOM 830 O O . HIS A 1 106 ? 22.578 -7.142 16.499 1.00 77.06 106 HIS A O 1
ATOM 836 N N . LEU A 1 107 ? 22.467 -5.795 14.706 1.00 77.38 107 LEU A N 1
ATOM 837 C CA . LEU A 1 107 ? 23.493 -6.513 13.937 1.00 77.38 107 LEU A CA 1
ATOM 838 C C . LEU A 1 107 ? 24.832 -6.590 14.680 1.00 77.38 107 LEU A C 1
ATOM 840 O O . LEU A 1 107 ? 25.483 -7.630 14.677 1.00 77.38 107 LEU A O 1
ATOM 844 N N . ARG A 1 108 ? 25.236 -5.509 15.361 1.00 78.12 108 ARG A N 1
ATOM 845 C CA . ARG A 1 108 ? 26.458 -5.503 16.183 1.00 78.12 108 ARG A CA 1
ATOM 846 C C . ARG A 1 108 ? 26.345 -6.407 17.411 1.00 78.12 108 ARG A C 1
ATOM 848 O O . ARG A 1 108 ? 27.339 -7.001 17.807 1.00 78.12 108 ARG A O 1
ATOM 855 N N . GLN A 1 109 ? 25.163 -6.505 18.017 1.00 74.69 109 GLN A N 1
ATOM 856 C CA . GLN A 1 109 ? 24.928 -7.366 19.184 1.00 74.69 109 GLN A CA 1
ATOM 857 C C . GLN A 1 109 ? 24.801 -8.851 18.819 1.00 74.69 109 GLN A C 1
ATOM 859 O O . GLN A 1 109 ? 25.038 -9.702 19.668 1.00 74.69 109 GLN A O 1
ATOM 864 N N . GLN A 1 110 ? 24.448 -9.162 17.571 1.00 73.62 110 GLN A N 1
ATOM 865 C CA . GLN A 1 110 ? 24.352 -10.529 17.047 1.00 73.62 110 GLN A CA 1
ATOM 866 C C . GLN A 1 110 ? 25.705 -11.115 16.598 1.00 73.62 110 GLN A C 1
ATOM 868 O O . GLN A 1 110 ? 25.754 -12.251 16.123 1.00 73.62 110 GLN A O 1
ATOM 873 N N . LEU A 1 111 ? 26.807 -10.367 16.733 1.00 70.06 111 LEU A N 1
ATOM 874 C CA . LEU A 1 111 ? 28.151 -10.883 16.483 1.00 70.06 111 LEU A CA 1
ATOM 875 C C . LEU A 1 111 ? 28.504 -11.942 17.532 1.00 70.06 111 LEU A C 1
ATOM 877 O O . LEU A 1 111 ? 28.377 -11.706 18.732 1.00 70.06 111 LEU A O 1
ATOM 881 N N . ASN A 1 112 ? 28.980 -13.100 17.079 1.00 65.12 112 ASN A N 1
ATOM 882 C CA . ASN A 1 112 ? 29.591 -14.076 17.978 1.00 65.12 112 ASN A CA 1
ATOM 883 C C . ASN A 1 112 ? 31.022 -13.648 18.379 1.00 65.12 112 ASN A C 1
ATOM 885 O O . ASN A 1 112 ? 31.578 -12.699 17.822 1.00 65.12 112 ASN A O 1
ATOM 889 N N . ASP A 1 113 ? 31.655 -14.390 19.295 1.00 66.38 113 ASP A N 1
ATOM 890 C CA . ASP A 1 113 ? 33.029 -14.132 19.774 1.00 66.38 113 ASP A CA 1
ATOM 891 C C . ASP A 1 113 ? 34.100 -14.155 18.660 1.00 66.38 113 ASP A C 1
ATOM 893 O O . ASP A 1 113 ? 35.229 -13.717 18.861 1.00 66.38 113 ASP A O 1
ATOM 897 N N . SER A 1 114 ? 33.755 -14.659 17.469 1.00 71.56 114 SER A N 1
ATOM 898 C CA . SER A 1 114 ? 34.601 -14.674 16.267 1.00 71.56 114 SER A CA 1
ATOM 899 C C . SER A 1 114 ? 34.252 -13.565 15.261 1.00 71.56 114 SER A C 1
ATOM 901 O O . SER A 1 114 ? 34.724 -13.610 14.127 1.00 71.56 114 SER A O 1
ATOM 903 N N . LEU A 1 115 ? 33.426 -12.581 15.648 1.00 65.50 115 LEU A N 1
ATOM 904 C CA . LEU A 1 115 ? 32.916 -11.493 14.797 1.00 65.50 115 LEU A CA 1
ATOM 905 C C . LEU A 1 115 ? 32.169 -11.977 13.541 1.00 65.50 115 LEU A C 1
ATOM 907 O O . LEU A 1 115 ? 32.081 -11.263 12.542 1.00 65.50 115 LEU A O 1
ATOM 911 N N . GLN A 1 116 ? 31.608 -13.184 13.581 1.00 52.91 116 GLN A N 1
ATOM 912 C CA . GLN A 1 116 ? 30.809 -13.732 12.494 1.00 52.91 116 GLN A CA 1
ATOM 913 C C . GLN A 1 116 ? 29.325 -13.516 12.781 1.00 52.91 116 GLN A C 1
ATOM 915 O O . GLN A 1 116 ? 28.803 -13.925 13.821 1.00 52.91 116 GLN A O 1
ATOM 920 N N . ILE A 1 117 ? 28.634 -12.893 11.828 1.00 54.97 117 ILE A N 1
ATOM 921 C CA . ILE A 1 117 ? 27.174 -12.815 11.821 1.00 54.97 117 ILE A CA 1
ATOM 922 C C . ILE A 1 117 ? 26.660 -14.197 11.410 1.00 54.97 117 ILE A C 1
ATOM 924 O O . ILE A 1 117 ? 26.844 -14.618 10.270 1.00 54.97 117 ILE A O 1
ATOM 928 N N . THR A 1 118 ? 26.054 -14.924 12.347 1.00 54.16 118 THR A N 1
ATOM 929 C CA . THR A 1 118 ? 25.580 -16.307 12.125 1.00 54.16 118 THR A CA 1
ATOM 930 C C . THR A 1 118 ? 24.159 -16.379 11.563 1.00 54.16 118 THR A C 1
ATOM 932 O O . THR A 1 118 ? 23.725 -17.437 11.113 1.00 54.16 118 THR A O 1
ATOM 935 N N . GLY A 1 119 ? 23.452 -15.250 11.526 1.00 55.56 119 GLY A N 1
ATOM 936 C CA . GLY A 1 119 ? 22.158 -15.114 10.876 1.00 55.56 119 GLY A CA 1
ATOM 937 C C . GLY A 1 119 ? 21.596 -13.710 11.059 1.00 55.56 119 GLY A C 1
ATOM 938 O O . GLY A 1 119 ? 21.734 -13.114 12.123 1.00 55.56 119 GLY A O 1
ATOM 939 N N . ILE A 1 120 ? 20.960 -13.192 10.012 1.00 47.62 120 ILE A N 1
ATOM 940 C CA . ILE A 1 120 ? 20.136 -11.984 10.058 1.00 47.62 120 ILE A CA 1
ATOM 941 C C . ILE A 1 120 ? 18.714 -12.464 9.787 1.00 47.62 120 ILE A C 1
ATOM 943 O O . ILE A 1 120 ? 18.455 -13.004 8.712 1.00 47.62 120 ILE A O 1
ATOM 947 N N . ILE A 1 121 ? 17.816 -12.320 10.758 1.00 49.50 121 ILE A N 1
ATOM 948 C CA . ILE A 1 121 ? 16.407 -12.691 10.597 1.00 49.50 121 ILE A CA 1
ATOM 949 C C . ILE A 1 121 ? 15.509 -11.458 10.693 1.00 49.50 121 ILE A C 1
ATOM 951 O O . ILE A 1 121 ? 15.825 -10.506 11.402 1.00 49.50 121 ILE A O 1
ATOM 955 N N . ASP A 1 122 ? 14.395 -11.535 9.970 1.00 46.84 122 ASP A N 1
ATOM 956 C CA . ASP A 1 122 ? 13.167 -10.763 10.169 1.00 46.84 122 ASP A CA 1
ATOM 957 C C . ASP A 1 122 ? 13.285 -9.230 10.034 1.00 46.84 122 ASP A C 1
ATOM 959 O O . ASP A 1 122 ? 13.253 -8.463 10.995 1.00 46.84 122 ASP A O 1
ATOM 963 N N . TRP A 1 123 ? 13.422 -8.773 8.785 1.00 45.56 123 TRP A N 1
ATOM 964 C CA . TRP A 1 123 ? 13.389 -7.350 8.403 1.00 45.56 123 TRP A CA 1
ATOM 965 C C . TRP A 1 123 ? 11.967 -6.810 8.205 1.00 45.56 123 TRP A C 1
ATOM 967 O O . TRP A 1 123 ? 11.782 -5.675 7.761 1.00 45.56 123 TRP A O 1
ATOM 977 N N . GLU A 1 124 ? 10.952 -7.612 8.501 1.00 51.84 124 GLU A N 1
ATOM 978 C CA . GLU A 1 124 ? 9.575 -7.281 8.197 1.00 51.84 124 GLU A CA 1
ATOM 979 C C . GLU A 1 124 ? 8.880 -6.707 9.446 1.00 51.84 124 GLU A C 1
ATOM 981 O O . GLU A 1 124 ? 9.008 -7.210 10.556 1.00 51.84 124 GLU A O 1
ATOM 986 N N . PHE A 1 125 ? 8.106 -5.635 9.242 1.00 53.75 125 PHE A N 1
ATOM 987 C CA . PHE A 1 125 ? 7.093 -5.083 10.159 1.00 53.75 125 PHE A CA 1
ATOM 988 C C . PHE A 1 125 ? 7.509 -3.986 11.156 1.00 53.75 125 PHE A C 1
ATOM 990 O O . PHE A 1 125 ? 7.478 -4.145 12.375 1.00 53.75 125 PHE A O 1
ATOM 997 N N . CYS A 1 126 ? 7.667 -2.775 10.612 1.00 51.47 126 CYS A N 1
ATOM 998 C CA . CYS A 1 126 ? 7.023 -1.567 11.147 1.00 51.47 126 CYS A CA 1
ATOM 999 C C . CYS A 1 126 ? 6.229 -0.939 9.995 1.00 51.47 126 CYS A C 1
ATOM 1001 O O . CYS A 1 126 ? 6.825 -0.320 9.116 1.00 51.47 126 CYS A O 1
ATOM 1003 N N . TYR A 1 127 ? 4.912 -1.153 9.919 1.00 59.31 127 TYR A N 1
ATOM 1004 C CA . TYR A 1 127 ? 4.127 -0.615 8.803 1.00 59.31 127 TYR A CA 1
ATOM 1005 C C . TYR A 1 127 ? 3.933 0.899 8.973 1.00 59.31 127 TYR A C 1
ATOM 1007 O O . TYR A 1 127 ? 2.953 1.353 9.555 1.00 59.31 127 TYR A O 1
ATOM 1015 N N . ALA A 1 128 ? 4.891 1.676 8.474 1.00 65.06 128 ALA A N 1
ATOM 1016 C CA . ALA A 1 128 ? 4.721 3.085 8.159 1.00 65.06 128 ALA A CA 1
ATOM 1017 C C . ALA A 1 128 ? 4.510 3.186 6.648 1.00 65.06 128 ALA A C 1
ATOM 1019 O O . ALA A 1 128 ? 5.382 2.816 5.864 1.00 65.06 128 ALA A O 1
ATOM 1020 N N . ALA A 1 129 ? 3.334 3.645 6.234 1.00 74.25 129 ALA A N 1
ATOM 1021 C CA . ALA A 1 129 ? 2.987 3.774 4.829 1.00 74.25 129 ALA A CA 1
ATOM 1022 C C . ALA A 1 129 ? 2.244 5.089 4.582 1.00 74.25 129 ALA A C 1
ATOM 1024 O O . ALA A 1 129 ? 1.618 5.613 5.507 1.00 74.25 129 ALA A O 1
ATOM 1025 N N . PRO A 1 130 ? 2.276 5.617 3.347 1.00 80.75 130 PRO A N 1
ATOM 1026 C CA . PRO A 1 130 ? 1.487 6.789 2.994 1.00 80.75 130 PRO A CA 1
ATOM 1027 C C . PRO A 1 130 ? 0.006 6.580 3.339 1.00 80.75 130 PRO A C 1
ATOM 1029 O O . PRO A 1 130 ? -0.553 5.516 3.062 1.00 80.75 130 PRO A O 1
ATOM 1032 N N . ALA A 1 131 ? -0.654 7.596 3.901 1.00 77.81 131 ALA A N 1
ATOM 1033 C CA . ALA A 1 131 ? -2.069 7.526 4.292 1.00 77.81 131 ALA A CA 1
ATOM 1034 C C . ALA A 1 131 ? -2.999 7.149 3.119 1.00 77.81 131 ALA A C 1
ATOM 1036 O O . ALA A 1 131 ? -4.060 6.551 3.303 1.00 77.81 131 ALA A O 1
ATOM 1037 N N . GLN A 1 132 ? -2.569 7.437 1.888 1.00 84.38 132 GLN A N 1
ATOM 1038 C CA . GLN A 1 132 ? -3.226 7.038 0.646 1.00 84.38 132 GLN A CA 1
ATOM 1039 C C . GLN A 1 132 ? -3.433 5.519 0.557 1.00 84.38 132 GLN A C 1
ATOM 1041 O O . GLN A 1 132 ? -4.415 5.087 -0.038 1.00 84.38 132 GLN A O 1
ATOM 1046 N N . PHE A 1 133 ? -2.571 4.705 1.179 1.00 86.31 133 PHE A N 1
ATOM 1047 C CA . PHE A 1 133 ? -2.723 3.248 1.187 1.00 86.31 133 PHE A CA 1
ATOM 1048 C C . PHE A 1 133 ? -3.931 2.804 2.018 1.00 86.31 133 PHE A C 1
ATOM 1050 O O . PHE A 1 133 ? -4.566 1.814 1.666 1.00 86.31 133 PHE A O 1
ATOM 1057 N N . ALA A 1 134 ? -4.262 3.528 3.092 1.00 85.19 134 ALA A N 1
ATOM 1058 C CA . ALA A 1 134 ? -5.462 3.272 3.889 1.00 85.19 134 ALA A CA 1
ATOM 1059 C C . ALA A 1 134 ? -6.732 3.797 3.198 1.00 85.19 134 ALA A C 1
ATOM 1061 O O . ALA A 1 134 ? -7.791 3.190 3.310 1.00 85.19 134 ALA A O 1
ATOM 1062 N N . GLY A 1 135 ? -6.610 4.889 2.434 1.00 88.25 135 GLY A N 1
ATOM 1063 C CA . GLY A 1 135 ? -7.704 5.481 1.656 1.00 88.25 135 GLY A CA 1
ATOM 1064 C C . GLY A 1 135 ? -8.023 4.778 0.331 1.00 88.25 135 GLY A C 1
ATOM 1065 O O . GLY A 1 135 ? -8.878 5.257 -0.411 1.00 88.25 135 GLY A O 1
ATOM 1066 N N . SER A 1 136 ? -7.326 3.690 0.008 1.00 92.88 136 SER A N 1
ATOM 1067 C CA . SER A 1 136 ? -7.446 2.975 -1.261 1.00 92.88 136 SER A CA 1
ATOM 1068 C C . SER A 1 136 ? -8.288 1.709 -1.119 1.00 92.88 136 SER A C 1
ATOM 1070 O O . SER A 1 136 ? -8.337 1.113 -0.041 1.00 92.88 136 SER A O 1
ATOM 1072 N N . ILE A 1 137 ? -8.966 1.295 -2.198 1.00 95.06 137 ILE A N 1
ATOM 1073 C CA . ILE A 1 137 ? -9.764 0.065 -2.174 1.00 95.06 137 ILE A CA 1
ATOM 1074 C C . ILE A 1 137 ? -8.881 -1.140 -1.780 1.00 95.06 137 ILE A C 1
ATOM 1076 O O . ILE A 1 137 ? -7.791 -1.315 -2.337 1.00 95.06 137 ILE A O 1
ATOM 1080 N N . PRO A 1 138 ? -9.305 -1.984 -0.822 1.00 91.38 138 PRO A N 1
ATOM 1081 C CA . PRO A 1 138 ? -8.497 -3.124 -0.416 1.00 91.38 138 PRO A CA 1
ATOM 1082 C C . PRO A 1 138 ? -8.388 -4.179 -1.523 1.00 91.38 138 PRO A C 1
ATOM 1084 O O . PRO A 1 138 ? -9.384 -4.556 -2.132 1.00 91.38 138 PRO A O 1
ATOM 1087 N N . TRP A 1 139 ? -7.186 -4.711 -1.753 1.00 87.50 139 TRP A N 1
ATOM 1088 C CA . TRP A 1 139 ? -6.962 -5.750 -2.769 1.00 87.50 139 TRP A CA 1
ATOM 1089 C C . TRP A 1 139 ? -7.509 -7.127 -2.359 1.00 87.50 139 TRP A C 1
ATOM 1091 O O . TRP A 1 139 ? -7.812 -7.948 -3.217 1.00 87.50 139 TRP A O 1
ATOM 1101 N N . TRP A 1 140 ? -7.654 -7.388 -1.054 1.00 89.69 140 TRP A N 1
ATOM 1102 C CA . TRP A 1 140 ? -7.987 -8.707 -0.498 1.00 89.69 140 TRP A CA 1
ATOM 1103 C C . TRP A 1 140 ? -9.456 -9.119 -0.675 1.00 89.69 140 TRP A C 1
ATOM 1105 O O . TRP A 1 140 ? -9.867 -10.143 -0.142 1.00 89.69 140 TRP A O 1
ATOM 1115 N N . LEU A 1 141 ? -10.266 -8.364 -1.421 1.00 91.94 141 LEU A N 1
ATOM 1116 C CA . LEU A 1 141 ? -11.693 -8.659 -1.604 1.00 91.94 141 LEU A CA 1
ATOM 1117 C C . LEU A 1 141 ? -11.957 -10.011 -2.279 1.00 91.94 141 LEU A C 1
ATOM 1119 O O . LEU A 1 141 ? -12.987 -10.621 -2.000 1.00 91.94 141 LEU A O 1
ATOM 1123 N N . LEU A 1 142 ? -11.021 -10.475 -3.112 1.00 90.62 142 LEU A N 1
ATOM 1124 C CA . LEU A 1 142 ? -11.044 -11.797 -3.747 1.00 90.62 142 LEU A CA 1
ATOM 1125 C C . LEU A 1 142 ? -10.246 -12.853 -2.975 1.00 90.62 142 LEU A C 1
ATOM 1127 O O . LEU A 1 142 ? -10.222 -14.005 -3.392 1.00 90.62 142 LEU A O 1
ATOM 1131 N N . LEU A 1 143 ? -9.570 -12.466 -1.886 1.00 87.50 143 LEU A N 1
ATOM 1132 C CA . LEU A 1 143 ? -8.545 -13.223 -1.151 1.00 87.50 143 LEU A CA 1
ATOM 1133 C C . LEU A 1 143 ? -7.339 -13.696 -1.975 1.00 87.50 143 LEU A C 1
ATOM 1135 O O . LEU A 1 143 ? -6.259 -13.853 -1.408 1.00 87.50 143 LEU A O 1
ATOM 1139 N N . GLU A 1 144 ? -7.476 -13.814 -3.292 1.00 86.12 144 GLU A N 1
ATOM 1140 C CA . GLU A 1 144 ? -6.388 -14.128 -4.194 1.00 86.12 144 GLU A CA 1
ATOM 1141 C C . GLU A 1 144 ? -5.571 -12.879 -4.507 1.00 86.12 144 GLU A C 1
ATOM 1143 O O . GLU A 1 144 ? -6.081 -11.763 -4.653 1.00 86.12 144 GLU A O 1
ATOM 1148 N N . ARG A 1 145 ? -4.255 -13.066 -4.614 1.00 85.12 145 ARG A N 1
ATOM 1149 C CA . ARG A 1 145 ? -3.357 -11.981 -4.987 1.00 85.12 145 ARG A CA 1
ATOM 1150 C C . ARG A 1 145 ? -3.656 -11.547 -6.432 1.00 85.12 145 ARG A C 1
ATOM 1152 O O . ARG A 1 145 ? -3.529 -12.379 -7.328 1.00 85.12 145 ARG A O 1
ATOM 1159 N N . PRO A 1 146 ? -3.932 -10.256 -6.696 1.00 85.56 146 PRO A N 1
ATOM 1160 C CA . PRO A 1 146 ? -4.297 -9.754 -8.023 1.00 85.56 146 PRO A CA 1
ATOM 1161 C C . PRO A 1 146 ? -3.333 -10.158 -9.136 1.00 85.56 146 PRO A C 1
ATOM 1163 O O . PRO A 1 146 ? -3.756 -10.456 -10.245 1.00 85.56 146 PRO A O 1
ATOM 1166 N N . HIS A 1 147 ? -2.034 -10.241 -8.840 1.00 81.94 147 HIS A N 1
ATOM 1167 C CA . HIS A 1 147 ? -1.049 -10.663 -9.828 1.00 81.94 147 HIS A CA 1
ATOM 1168 C C . HIS A 1 147 ? -1.235 -12.106 -10.314 1.00 81.94 147 HIS A C 1
ATOM 1170 O O . HIS A 1 147 ? -0.918 -12.396 -11.458 1.00 81.94 147 HIS A O 1
ATOM 1176 N N . ARG A 1 148 ? -1.763 -13.017 -9.490 1.00 85.44 148 ARG A N 1
ATOM 1177 C CA . ARG A 1 148 ? -2.048 -14.387 -9.936 1.00 85.44 148 ARG A CA 1
ATOM 1178 C C . ARG A 1 148 ? -3.183 -14.395 -10.952 1.00 85.44 148 ARG A C 1
ATOM 1180 O O . ARG A 1 148 ? -3.042 -14.999 -12.009 1.00 85.44 148 ARG A O 1
ATOM 1187 N N . ILE A 1 149 ? -4.254 -13.656 -10.664 1.00 87.50 149 ILE A N 1
ATOM 1188 C CA . ILE A 1 149 ? -5.414 -13.527 -11.553 1.00 87.50 149 ILE A CA 1
ATOM 1189 C C . ILE A 1 149 ? -4.995 -12.870 -12.871 1.00 87.50 149 ILE A C 1
ATOM 1191 O O . ILE A 1 149 ? -5.287 -13.392 -13.941 1.00 87.50 149 ILE A O 1
ATOM 1195 N N . ILE A 1 150 ? -4.250 -11.763 -12.803 1.00 87.44 150 ILE A N 1
ATOM 1196 C CA . ILE A 1 150 ? -3.785 -11.047 -13.998 1.00 87.44 150 ILE A CA 1
ATOM 1197 C C . ILE A 1 150 ? -2.859 -11.934 -14.839 1.00 87.44 150 ILE A C 1
ATOM 1199 O O . ILE A 1 150 ? -3.007 -11.975 -16.057 1.00 87.44 150 ILE A O 1
ATOM 1203 N N . TYR A 1 151 ? -1.948 -12.678 -14.209 1.00 85.12 151 TYR A N 1
ATOM 1204 C CA . TYR A 1 151 ? -1.035 -13.575 -14.917 1.00 85.12 151 TYR A CA 1
ATOM 1205 C C . TYR A 1 151 ? -1.763 -14.746 -15.597 1.00 85.12 151 TYR A C 1
ATOM 1207 O O . TYR A 1 151 ? -1.447 -15.082 -16.736 1.00 85.12 151 TYR A O 1
ATOM 1215 N N . ASN A 1 152 ? -2.744 -15.354 -14.923 1.00 87.56 152 ASN A N 1
ATOM 1216 C CA . ASN A 1 152 ? -3.441 -16.544 -15.420 1.00 87.56 152 ASN A CA 1
ATOM 1217 C C . ASN A 1 152 ? -4.571 -16.218 -16.410 1.00 87.56 152 ASN A C 1
ATOM 1219 O O . ASN A 1 152 ? -4.747 -16.926 -17.400 1.00 87.56 152 ASN A O 1
ATOM 1223 N N . SER A 1 153 ? -5.333 -15.159 -16.134 1.00 89.00 153 SER A N 1
ATOM 1224 C CA . SER A 1 153 ? -6.617 -14.863 -16.788 1.00 89.00 153 SER A CA 1
ATOM 1225 C C . SER A 1 153 ? -6.660 -13.477 -17.443 1.00 89.00 153 SER A C 1
ATOM 1227 O O . SER A 1 153 ? -7.602 -13.157 -18.170 1.00 89.00 153 SER A O 1
ATOM 1229 N N . GLY A 1 154 ? -5.637 -12.648 -17.225 1.00 88.75 154 GLY A N 1
ATOM 1230 C CA . GLY A 1 154 ? -5.543 -11.295 -17.765 1.00 88.75 154 GLY A CA 1
ATOM 1231 C C . GLY A 1 154 ? -6.255 -10.232 -16.923 1.00 88.75 154 GLY A C 1
ATOM 1232 O O . GLY A 1 154 ? -7.021 -10.507 -16.000 1.00 88.75 154 GLY A O 1
ATOM 1233 N N . VAL A 1 155 ? -6.006 -8.969 -17.274 1.00 89.00 155 VAL A N 1
ATOM 1234 C CA . VAL A 1 155 ? -6.550 -7.797 -16.565 1.00 89.00 155 VAL A CA 1
ATOM 1235 C C . VAL A 1 155 ? -8.074 -7.701 -16.628 1.00 89.00 155 VAL A C 1
ATOM 1237 O O . VAL A 1 155 ? -8.697 -7.303 -15.646 1.00 89.00 155 VAL A O 1
ATOM 1240 N N . ASN A 1 156 ? -8.684 -8.057 -17.759 1.00 91.12 156 ASN A N 1
ATOM 1241 C CA . ASN A 1 156 ? -10.136 -7.952 -17.907 1.00 91.12 156 ASN A CA 1
ATOM 1242 C C . ASN A 1 156 ? -10.856 -8.912 -16.953 1.00 91.12 156 ASN A C 1
ATOM 1244 O O . ASN A 1 156 ? -11.743 -8.476 -16.231 1.00 91.12 156 ASN A O 1
ATOM 1248 N N . ALA A 1 157 ? -10.390 -10.163 -16.859 1.00 91.38 157 ALA A N 1
ATOM 1249 C CA . ALA A 1 157 ? -10.923 -11.134 -15.906 1.00 91.38 157 ALA A CA 1
ATOM 1250 C C . ALA A 1 157 ? -10.773 -10.647 -14.457 1.00 91.38 157 ALA A C 1
ATOM 1252 O O . ALA A 1 157 ? -11.723 -10.704 -13.680 1.00 91.38 157 ALA A O 1
ATOM 1253 N N . PHE A 1 158 ? -9.613 -10.069 -14.115 1.00 92.06 158 PHE A N 1
ATOM 1254 C CA . PHE A 1 158 ? -9.420 -9.452 -12.804 1.00 92.06 158 PHE A CA 1
ATOM 1255 C C . PHE A 1 158 ? -10.474 -8.374 -12.513 1.00 92.06 158 PHE A C 1
ATOM 1257 O O . PHE A 1 158 ? -11.046 -8.366 -11.426 1.00 92.06 158 PHE A O 1
ATOM 1264 N N . PHE A 1 159 ? -10.765 -7.478 -13.459 1.00 93.44 159 PHE A N 1
ATOM 1265 C CA . PHE A 1 159 ? -11.784 -6.448 -13.255 1.00 93.44 159 PHE A CA 1
ATOM 1266 C C . PHE A 1 159 ? -13.206 -7.002 -13.181 1.00 93.44 159 PHE A C 1
ATOM 1268 O O . PHE A 1 159 ? -13.972 -6.551 -12.326 1.00 93.44 159 PHE A O 1
ATOM 1275 N N . ASP A 1 160 ? -13.540 -7.973 -14.028 1.00 94.44 160 ASP A N 1
ATOM 1276 C CA . ASP A 1 160 ? -14.857 -8.612 -14.058 1.00 94.44 160 ASP A CA 1
ATOM 1277 C C . ASP A 1 160 ? -15.177 -9.303 -12.722 1.00 94.44 160 ASP A C 1
ATOM 1279 O O . ASP A 1 160 ? -16.316 -9.265 -12.254 1.00 94.44 160 ASP A O 1
ATOM 1283 N N . GLU A 1 161 ? -14.165 -9.862 -12.054 1.00 92.69 161 GLU A N 1
ATOM 1284 C CA . GLU A 1 161 ? -14.309 -10.483 -10.735 1.00 92.69 161 GLU A CA 1
ATOM 1285 C C . GLU A 1 161 ? -14.219 -9.471 -9.581 1.00 92.69 161 GLU A C 1
ATOM 1287 O O . GLU A 1 161 ? -15.028 -9.502 -8.645 1.00 92.69 161 GLU A O 1
ATOM 1292 N N . PHE A 1 162 ? -13.247 -8.553 -9.632 1.00 94.06 162 PHE A N 1
ATOM 1293 C CA . PHE A 1 162 ? -12.931 -7.643 -8.530 1.00 94.06 162 PHE A CA 1
ATOM 1294 C C . PHE A 1 162 ? -13.950 -6.513 -8.378 1.00 94.06 162 PHE A C 1
ATOM 1296 O O . PHE A 1 162 ? -14.380 -6.221 -7.260 1.00 94.06 162 PHE A O 1
ATOM 1303 N N . LEU A 1 163 ? -14.347 -5.853 -9.473 1.00 95.50 163 LEU A N 1
ATOM 1304 C CA . LEU A 1 163 ? -15.176 -4.643 -9.407 1.00 95.50 163 LEU A CA 1
ATOM 1305 C C . LEU A 1 163 ? -16.558 -4.883 -8.774 1.00 95.50 163 LEU A C 1
ATOM 1307 O O . LEU A 1 163 ? -16.957 -4.059 -7.947 1.00 95.50 163 LEU A O 1
ATOM 1311 N N . PRO A 1 164 ? -17.276 -5.992 -9.050 1.00 95.44 164 PRO A N 1
ATOM 1312 C CA . PRO A 1 164 ? -18.533 -6.282 -8.360 1.00 95.44 164 PRO A CA 1
ATOM 1313 C C . PRO A 1 164 ? -18.360 -6.446 -6.844 1.00 95.44 164 PRO A C 1
ATOM 1315 O O . PRO A 1 164 ? -19.187 -5.976 -6.061 1.00 95.44 164 PRO A O 1
ATOM 1318 N N . LYS A 1 165 ? -17.265 -7.083 -6.410 1.00 95.50 165 LYS A N 1
ATOM 1319 C CA . LYS A 1 165 ? -16.951 -7.277 -4.987 1.00 95.50 165 LYS A CA 1
ATOM 1320 C C . LYS A 1 165 ? -16.543 -5.961 -4.324 1.00 95.50 165 LYS A C 1
ATOM 1322 O O . LYS A 1 165 ? -16.976 -5.681 -3.206 1.00 95.50 165 LYS A O 1
ATOM 1327 N N . ALA A 1 166 ? -15.791 -5.122 -5.036 1.00 96.12 166 ALA A N 1
ATOM 1328 C CA . ALA A 1 166 ? -15.460 -3.766 -4.615 1.00 96.12 166 ALA A CA 1
ATOM 1329 C C . ALA A 1 166 ? -16.707 -2.895 -4.447 1.00 96.12 166 ALA A C 1
ATOM 1331 O O . ALA A 1 166 ? -16.834 -2.220 -3.429 1.00 96.12 166 ALA A O 1
ATOM 1332 N N . ASP A 1 167 ? -17.658 -2.947 -5.380 1.00 97.00 167 ASP A N 1
ATOM 1333 C CA . ASP A 1 167 ? -18.912 -2.200 -5.264 1.00 97.00 167 ASP A CA 1
ATOM 1334 C C . ASP A 1 167 ? -19.750 -2.668 -4.063 1.00 97.00 167 ASP A C 1
ATOM 1336 O O . ASP A 1 167 ? -20.206 -1.846 -3.265 1.00 97.00 167 ASP A O 1
ATOM 1340 N N . LEU A 1 168 ? -19.878 -3.985 -3.853 1.00 96.62 168 LEU A N 1
ATOM 1341 C CA . LEU A 1 168 ? -20.559 -4.536 -2.676 1.00 96.62 168 LEU A CA 1
ATOM 1342 C C . LEU A 1 168 ? -19.905 -4.065 -1.367 1.00 96.62 168 LEU A C 1
ATOM 1344 O O . LEU A 1 168 ? -20.601 -3.670 -0.425 1.00 96.62 168 LEU A O 1
ATOM 1348 N N . PHE A 1 169 ? -18.573 -4.086 -1.306 1.00 97.25 169 PHE A N 1
ATOM 1349 C CA . PHE A 1 169 ? -17.815 -3.608 -0.155 1.00 97.25 169 PHE A CA 1
ATOM 1350 C C . PHE A 1 169 ? -18.008 -2.103 0.079 1.00 97.25 169 PHE A C 1
ATOM 1352 O O . PHE A 1 169 ? -18.286 -1.687 1.205 1.00 97.25 169 PHE A O 1
ATOM 1359 N N . LEU A 1 170 ? -17.945 -1.283 -0.973 1.00 97.06 170 LEU A N 1
ATOM 1360 C CA . LEU A 1 170 ? -18.155 0.165 -0.896 1.00 97.06 170 LEU A CA 1
ATOM 1361 C C . LEU A 1 170 ? -19.558 0.515 -0.388 1.00 97.06 170 LEU A C 1
ATOM 1363 O O . LEU A 1 170 ? -19.688 1.371 0.483 1.00 97.06 170 LEU A O 1
ATOM 1367 N N . ARG A 1 171 ? -20.599 -0.201 -0.827 1.00 96.81 171 ARG A N 1
ATOM 1368 C CA . ARG A 1 171 ? -21.958 -0.035 -0.276 1.00 96.81 171 ARG A CA 1
ATOM 1369 C C . ARG A 1 171 ? -22.016 -0.365 1.219 1.00 96.81 171 ARG A C 1
ATOM 1371 O O . ARG A 1 171 ? -22.744 0.280 1.971 1.00 96.81 171 ARG A O 1
ATOM 1378 N N . CYS A 1 172 ? -21.253 -1.363 1.675 1.00 96.31 172 CYS A N 1
ATOM 1379 C CA . CYS A 1 172 ? -21.145 -1.684 3.101 1.00 96.31 172 CYS A CA 1
ATOM 1380 C C . CYS A 1 172 ? -20.433 -0.575 3.889 1.00 96.31 172 CYS A C 1
ATOM 1382 O O . CYS A 1 172 ? -20.866 -0.259 4.998 1.00 96.31 172 CYS A O 1
ATOM 1384 N N . MET A 1 173 ? -19.381 0.019 3.316 1.00 96.00 173 MET A N 1
ATOM 1385 C CA . MET A 1 173 ? -18.679 1.177 3.880 1.00 96.00 173 MET A CA 1
ATOM 1386 C C . MET A 1 173 ? -19.612 2.382 4.023 1.00 96.00 173 MET A C 1
ATOM 1388 O O . MET A 1 173 ? -19.727 2.929 5.114 1.00 96.00 173 MET A O 1
ATOM 1392 N N . GLU A 1 174 ? -20.337 2.752 2.968 1.00 96.12 174 GLU A N 1
ATOM 1393 C CA . GLU A 1 174 ? -21.275 3.887 2.976 1.00 96.12 174 GLU A CA 1
ATOM 1394 C C . GLU A 1 174 ? -22.410 3.710 3.988 1.00 96.12 174 GLU A C 1
ATOM 1396 O O . GLU A 1 174 ? -22.767 4.643 4.712 1.00 96.12 174 GLU A O 1
ATOM 1401 N N . ALA A 1 175 ? -22.963 2.496 4.073 1.00 95.44 175 ALA A N 1
ATOM 1402 C CA . ALA A 1 175 ? -23.968 2.170 5.076 1.00 95.44 175 ALA A CA 1
ATOM 1403 C C . ALA A 1 175 ? -23.407 2.354 6.494 1.00 95.44 175 ALA A C 1
ATOM 1405 O O . ALA A 1 175 ? -24.082 2.916 7.353 1.00 95.44 175 ALA A O 1
ATOM 1406 N N . LYS A 1 176 ? -22.157 1.936 6.736 1.00 94.50 176 LYS A N 1
ATOM 1407 C CA . LYS A 1 176 ? -21.498 2.100 8.037 1.00 94.50 176 LYS A CA 1
ATOM 1408 C C . LYS A 1 176 ? -21.170 3.552 8.368 1.00 94.50 176 LYS A C 1
ATOM 1410 O O . LYS A 1 176 ? -21.363 3.951 9.511 1.00 94.50 176 LYS A O 1
ATOM 1415 N N . GLU A 1 177 ? -20.739 4.341 7.391 1.00 95.19 177 GLU A N 1
ATOM 1416 C CA . GLU A 1 177 ? -20.544 5.785 7.555 1.00 95.19 177 GLU A CA 1
ATOM 1417 C C . GLU A 1 177 ? -21.864 6.471 7.939 1.00 95.19 177 GLU A C 1
ATOM 1419 O O . GLU A 1 177 ? -21.913 7.226 8.909 1.00 95.19 177 GLU A O 1
ATOM 1424 N N . THR A 1 178 ? -22.958 6.122 7.255 1.00 94.62 178 THR A N 1
ATOM 1425 C CA . THR A 1 178 ? -24.300 6.650 7.550 1.00 94.62 178 THR A CA 1
ATOM 1426 C C . THR A 1 178 ? -24.781 6.238 8.946 1.00 94.62 178 THR A C 1
ATOM 1428 O O . THR A 1 178 ? -25.297 7.068 9.691 1.00 94.62 178 THR A O 1
ATOM 1431 N N . GLU A 1 179 ? -24.577 4.974 9.340 1.00 94.00 179 GLU A N 1
ATOM 1432 C CA . GLU A 1 179 ? -24.894 4.465 10.686 1.00 94.00 179 GLU A CA 1
ATOM 1433 C C . GLU A 1 179 ? -24.118 5.195 11.796 1.00 94.00 179 GLU A C 1
ATOM 1435 O O . GLU A 1 179 ? -24.634 5.344 12.901 1.00 94.00 179 GLU A O 1
ATOM 1440 N N . GLN A 1 180 ? -22.899 5.665 11.511 1.00 90.69 180 GLN A N 1
ATOM 1441 C CA . GLN A 1 180 ? -22.083 6.465 12.433 1.00 90.69 180 GLN A CA 1
ATOM 1442 C C . GLN A 1 180 ? -22.411 7.969 12.392 1.00 90.69 180 GLN A C 1
ATOM 1444 O O . GLN A 1 180 ? -21.769 8.755 13.086 1.00 90.69 180 GLN A O 1
ATOM 1449 N N . GLY A 1 181 ? -23.402 8.387 11.598 1.00 90.69 181 GLY A N 1
ATOM 1450 C CA . GLY A 1 181 ? -23.778 9.794 11.448 1.00 90.69 181 GLY A CA 1
ATOM 1451 C C . GLY A 1 181 ? -22.774 10.625 10.642 1.00 90.69 181 GLY A C 1
ATOM 1452 O O . GLY A 1 181 ? -22.784 11.853 10.731 1.00 90.69 181 GLY A O 1
ATOM 1453 N N . ILE A 1 182 ? -21.901 9.982 9.860 1.00 90.75 182 ILE A N 1
ATOM 1454 C CA . ILE A 1 182 ? -20.956 10.662 8.975 1.00 90.75 182 ILE A CA 1
ATOM 1455 C C . ILE A 1 182 ? -21.717 11.114 7.728 1.00 90.75 182 ILE A C 1
ATOM 1457 O O . ILE A 1 182 ? -22.227 10.305 6.954 1.00 90.75 182 ILE A O 1
ATOM 1461 N N . ASN A 1 183 ? -21.780 12.428 7.518 1.00 89.50 183 ASN A N 1
ATOM 1462 C CA . ASN A 1 183 ? -22.418 12.993 6.333 1.00 89.50 183 ASN A CA 1
ATOM 1463 C C . ASN A 1 183 ? -21.617 12.657 5.059 1.00 89.50 183 ASN A C 1
ATOM 1465 O O . ASN A 1 183 ? -20.382 12.677 5.094 1.00 89.50 183 ASN A O 1
ATOM 1469 N N . PRO A 1 184 ? -22.283 12.400 3.918 1.00 90.00 184 PRO A N 1
ATOM 1470 C CA . PRO A 1 184 ? -21.604 12.165 2.649 1.00 90.00 184 PRO A CA 1
ATOM 1471 C C . PRO A 1 184 ? -20.684 13.331 2.271 1.00 90.00 184 PRO A C 1
ATOM 1473 O O . PRO A 1 184 ? -21.118 14.474 2.132 1.00 90.00 184 PRO A O 1
ATOM 1476 N N . SER A 1 185 ? -19.399 13.041 2.092 1.00 92.12 185 SER A N 1
ATOM 1477 C CA . SER A 1 185 ? -18.382 14.014 1.700 1.00 92.12 185 SER A CA 1
ATOM 1478 C C . SER A 1 185 ? -17.305 13.337 0.863 1.00 92.12 185 SER A C 1
ATOM 1480 O O . SER A 1 185 ? -17.034 12.149 1.018 1.00 92.12 185 SER A O 1
ATOM 1482 N N . LYS A 1 186 ? -16.623 14.109 0.009 1.00 89.25 186 LYS A N 1
ATOM 1483 C CA . LYS A 1 186 ? -15.478 13.621 -0.781 1.00 89.25 186 LYS A CA 1
ATOM 1484 C C . LYS A 1 186 ? -14.303 13.135 0.079 1.00 89.25 186 LYS A C 1
ATOM 1486 O O . LYS A 1 186 ? -13.409 12.468 -0.427 1.00 89.25 186 LYS A O 1
ATOM 1491 N N . TYR A 1 187 ? -14.277 13.512 1.359 1.00 87.44 187 TYR A N 1
ATOM 1492 C CA . TYR A 1 187 ? -13.226 13.120 2.296 1.00 87.44 187 TYR A CA 1
ATOM 1493 C C . TYR A 1 187 ? -13.514 11.805 3.021 1.00 87.44 187 TYR A C 1
ATOM 1495 O O . TYR A 1 187 ? -12.594 11.282 3.653 1.00 87.44 187 TYR A O 1
ATOM 1503 N N . ASN A 1 188 ? -14.741 11.284 2.912 1.00 92.94 188 ASN A N 1
ATOM 1504 C CA . ASN A 1 188 ? -15.138 10.007 3.494 1.00 92.94 188 ASN A CA 1
ATOM 1505 C C . ASN A 1 188 ? -14.278 8.875 2.935 1.00 92.94 188 ASN A C 1
ATOM 1507 O O . ASN A 1 188 ? -13.790 8.942 1.801 1.00 92.94 188 ASN A O 1
ATOM 1511 N N . LEU A 1 189 ? -14.103 7.824 3.730 1.00 93.38 189 LEU A N 1
ATOM 1512 C CA . LEU A 1 189 ? -13.253 6.710 3.347 1.00 93.38 189 LEU A CA 1
ATOM 1513 C C . LEU A 1 189 ? -13.843 5.968 2.142 1.00 93.38 189 LEU A C 1
ATOM 1515 O O . LEU A 1 189 ? -13.120 5.687 1.189 1.00 93.38 189 LEU A O 1
ATOM 1519 N N . SER A 1 190 ? -15.160 5.750 2.121 1.00 95.56 190 SER A N 1
ATOM 1520 C CA . SER A 1 190 ? -15.866 5.160 0.975 1.00 95.56 190 SER A CA 1
ATOM 1521 C C . SER A 1 190 ? -15.663 5.963 -0.320 1.00 95.56 190 SER A C 1
ATOM 1523 O O . SER A 1 190 ? -15.351 5.401 -1.373 1.00 95.56 190 SER A O 1
ATOM 1525 N N . ALA A 1 191 ? -15.770 7.293 -0.238 1.00 94.94 191 ALA A N 1
ATOM 1526 C CA . ALA A 1 191 ? -15.593 8.198 -1.367 1.00 94.94 191 ALA A CA 1
ATOM 1527 C C . ALA A 1 191 ? -14.153 8.159 -1.898 1.00 94.94 191 ALA A C 1
ATOM 1529 O O . ALA A 1 191 ? -13.952 8.068 -3.108 1.00 94.94 191 ALA A O 1
ATOM 1530 N N . ARG A 1 192 ? -13.157 8.153 -1.002 1.00 95.12 192 ARG A N 1
ATOM 1531 C CA . ARG A 1 192 ? -11.735 8.0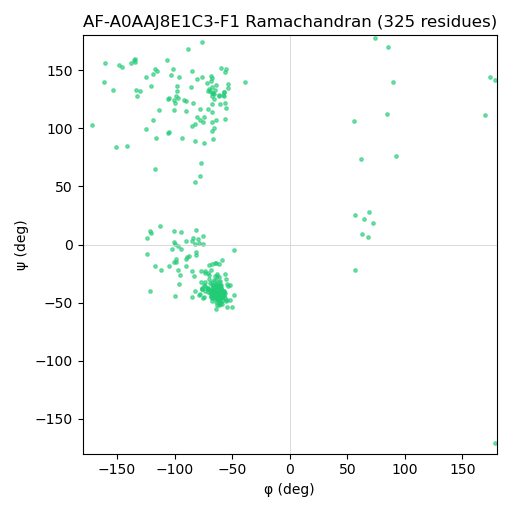11 -1.356 1.00 95.12 192 ARG A CA 1
ATOM 1532 C C . ARG A 1 192 ? -11.436 6.664 -2.008 1.00 95.12 192 ARG A C 1
ATOM 1534 O O . ARG A 1 192 ? -10.782 6.631 -3.045 1.00 95.12 192 ARG A O 1
ATOM 1541 N N . MET A 1 193 ? -11.967 5.571 -1.462 1.00 95.94 193 MET A N 1
ATOM 1542 C CA . MET A 1 193 ? -11.787 4.238 -2.038 1.00 95.94 193 MET A CA 1
ATOM 1543 C C . MET A 1 193 ? -12.392 4.154 -3.443 1.00 95.94 193 MET A C 1
ATOM 1545 O O . MET A 1 193 ? -11.737 3.652 -4.357 1.00 95.94 193 MET A O 1
ATOM 1549 N N . ARG A 1 194 ? -13.596 4.707 -3.654 1.00 95.81 194 ARG A N 1
ATOM 1550 C CA . ARG A 1 194 ? -14.214 4.767 -4.988 1.00 95.81 194 ARG A CA 1
ATOM 1551 C C . ARG A 1 194 ? -13.396 5.626 -5.953 1.00 95.81 194 ARG A C 1
ATOM 1553 O O . ARG A 1 194 ? -13.143 5.198 -7.077 1.00 95.81 194 ARG A O 1
ATOM 1560 N N . GLN A 1 195 ? -12.948 6.797 -5.506 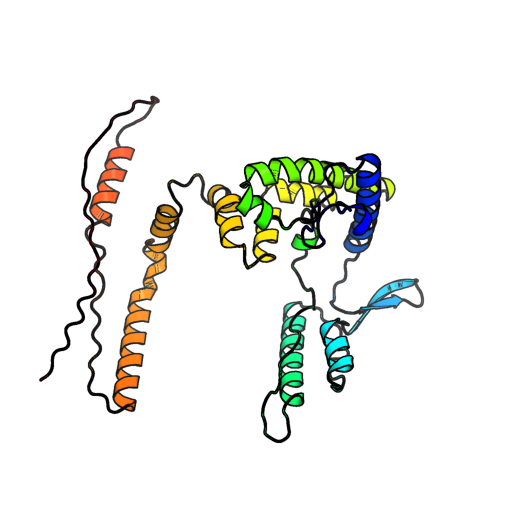1.00 94.88 195 GLN A N 1
ATOM 1561 C CA . GLN A 1 195 ? -12.074 7.671 -6.287 1.00 94.88 195 GLN A CA 1
ATOM 1562 C C . GLN A 1 195 ? -10.787 6.941 -6.697 1.00 94.88 195 GLN A C 1
ATOM 1564 O O . GLN A 1 195 ? -10.382 7.044 -7.852 1.00 94.88 195 GLN A O 1
ATOM 1569 N N . SER A 1 196 ? -10.214 6.126 -5.802 1.00 95.19 196 SER A N 1
ATOM 1570 C CA . SER A 1 196 ? -8.963 5.406 -6.066 1.00 95.19 196 SER A CA 1
ATOM 1571 C C . SER A 1 196 ? -9.046 4.384 -7.205 1.00 95.19 196 SER A C 1
ATOM 1573 O O . SER A 1 196 ? -8.047 4.093 -7.863 1.00 95.19 196 SER A O 1
ATOM 1575 N N . ILE A 1 197 ? -10.242 3.844 -7.463 1.00 94.25 197 ILE A N 1
ATOM 1576 C CA . ILE A 1 197 ? -10.505 2.974 -8.616 1.00 94.25 197 ILE A CA 1
ATOM 1577 C C . ILE A 1 197 ? -10.559 3.813 -9.898 1.00 94.25 197 ILE A C 1
ATOM 1579 O O . ILE A 1 197 ? -9.969 3.436 -10.909 1.00 94.25 197 ILE A O 1
ATOM 1583 N N . GLN A 1 198 ? -11.255 4.953 -9.848 1.00 92.81 198 GLN A N 1
ATOM 1584 C CA . GLN A 1 198 ? -11.496 5.821 -11.005 1.00 92.81 198 GLN A CA 1
ATOM 1585 C C . GLN A 1 198 ? -10.212 6.472 -11.524 1.00 92.81 198 GLN A C 1
ATOM 1587 O O . GLN A 1 198 ? -9.994 6.513 -12.732 1.00 92.81 198 GLN A O 1
ATOM 1592 N N . ASP A 1 199 ? -9.358 6.955 -10.622 1.00 93.06 199 ASP A N 1
ATOM 1593 C CA . ASP A 1 199 ? -8.098 7.622 -10.970 1.00 93.06 199 ASP A CA 1
ATOM 1594 C C . ASP A 1 199 ? -6.893 6.674 -11.075 1.00 93.06 199 ASP A C 1
ATOM 1596 O O . ASP A 1 199 ? -5.771 7.128 -11.309 1.00 93.06 199 ASP A O 1
ATOM 1600 N N . ARG A 1 200 ? -7.124 5.364 -10.913 1.00 92.25 200 ARG A N 1
ATOM 1601 C CA . ARG A 1 200 ? -6.116 4.291 -10.922 1.00 92.25 200 ARG A CA 1
ATOM 1602 C C . ARG A 1 200 ? -5.066 4.356 -9.808 1.00 92.25 200 ARG A C 1
ATOM 1604 O O . ARG A 1 200 ? -4.141 3.539 -9.808 1.00 92.25 200 ARG A O 1
ATOM 1611 N N . SER A 1 201 ? -5.216 5.233 -8.814 1.00 92.81 201 SER A N 1
ATOM 1612 C CA . SER A 1 201 ? -4.308 5.277 -7.661 1.00 92.81 201 SER A CA 1
ATOM 1613 C C . SER A 1 201 ? -4.348 3.990 -6.833 1.00 92.81 201 SER A C 1
ATOM 1615 O O . SER A 1 201 ? -3.339 3.623 -6.235 1.00 92.81 201 SER A O 1
ATOM 1617 N N . ALA A 1 202 ? -5.456 3.242 -6.861 1.00 92.56 202 ALA A N 1
ATOM 1618 C CA . ALA A 1 202 ? -5.527 1.907 -6.273 1.00 92.56 202 ALA A CA 1
ATOM 1619 C C . ALA A 1 202 ? -4.510 0.939 -6.874 1.00 92.56 202 ALA A C 1
ATOM 1621 O O . ALA A 1 202 ? -3.810 0.234 -6.147 1.00 92.56 202 ALA A O 1
ATOM 1622 N N . TRP A 1 203 ? -4.381 0.946 -8.198 1.00 92.00 203 TRP A N 1
ATOM 1623 C CA . TRP A 1 203 ? -3.474 0.057 -8.919 1.00 92.00 203 TRP A CA 1
ATOM 1624 C C . TRP A 1 203 ? -2.024 0.500 -8.750 1.00 92.00 203 TRP A C 1
ATOM 1626 O O . TRP A 1 203 ? -1.145 -0.341 -8.594 1.00 92.00 203 TRP A O 1
ATOM 1636 N N . PHE A 1 204 ? -1.782 1.810 -8.671 1.00 92.12 204 PHE A N 1
ATOM 1637 C CA . PHE A 1 204 ? -0.476 2.353 -8.300 1.00 92.12 204 PHE A CA 1
ATOM 1638 C C . PHE A 1 204 ? -0.056 1.915 -6.890 1.00 92.12 204 PHE A C 1
ATOM 1640 O O . PHE A 1 204 ? 1.010 1.329 -6.714 1.00 92.12 204 PHE A O 1
ATOM 1647 N N . ASN A 1 205 ? -0.923 2.112 -5.893 1.00 90.50 205 ASN A N 1
ATOM 1648 C CA . ASN A 1 205 ? -0.662 1.684 -4.518 1.00 90.50 205 ASN A CA 1
ATOM 1649 C C . ASN A 1 205 ? -0.444 0.166 -4.436 1.00 90.50 205 ASN A C 1
ATOM 1651 O O . ASN A 1 205 ? 0.409 -0.305 -3.684 1.00 90.50 205 ASN A O 1
ATOM 1655 N N . MET A 1 206 ? -1.184 -0.609 -5.231 1.00 87.56 206 MET A N 1
ATOM 1656 C CA . MET A 1 206 ? -1.001 -2.052 -5.352 1.00 87.56 206 MET A CA 1
ATOM 1657 C C . MET A 1 206 ? 0.374 -2.407 -5.932 1.00 87.56 206 MET A C 1
ATOM 1659 O O . MET A 1 206 ? 1.057 -3.254 -5.359 1.00 87.56 206 MET A O 1
ATOM 1663 N N . ALA A 1 207 ? 0.814 -1.726 -6.995 1.00 89.31 207 ALA A N 1
ATOM 1664 C CA . ALA A 1 207 ? 2.138 -1.903 -7.592 1.00 89.31 207 ALA A CA 1
ATOM 1665 C C . ALA A 1 207 ? 3.256 -1.630 -6.574 1.00 89.31 207 ALA A C 1
ATOM 1667 O O . ALA A 1 207 ? 4.171 -2.438 -6.426 1.00 89.31 207 ALA A O 1
ATOM 1668 N N . CYS A 1 208 ? 3.140 -0.542 -5.801 1.00 87.12 208 CYS A N 1
ATOM 1669 C CA . CYS A 1 208 ? 4.099 -0.199 -4.747 1.00 87.12 208 CYS A CA 1
ATOM 1670 C C . CYS A 1 208 ? 4.187 -1.264 -3.646 1.00 87.12 208 CYS A C 1
ATOM 1672 O O . CYS A 1 208 ? 5.243 -1.447 -3.046 1.00 87.12 208 CYS A O 1
ATOM 1674 N N . ARG A 1 209 ? 3.081 -1.957 -3.354 1.00 80.88 209 ARG A N 1
ATOM 1675 C CA . ARG A 1 209 ? 3.014 -2.980 -2.299 1.00 80.88 209 ARG A CA 1
ATOM 1676 C C . ARG A 1 209 ? 3.346 -4.387 -2.788 1.00 80.88 209 ARG A C 1
ATOM 1678 O O . ARG A 1 209 ? 3.641 -5.251 -1.968 1.00 80.88 209 ARG A O 1
ATOM 1685 N N . MET A 1 210 ? 3.288 -4.631 -4.094 1.00 80.81 210 MET A N 1
ATOM 1686 C CA . MET A 1 210 ? 3.525 -5.937 -4.710 1.00 80.81 210 MET A CA 1
ATOM 1687 C C . MET A 1 210 ? 4.740 -5.875 -5.635 1.00 80.81 210 MET A C 1
ATOM 1689 O O . MET A 1 210 ? 4.621 -6.072 -6.841 1.00 80.81 210 MET A O 1
ATOM 1693 N N . VAL A 1 211 ? 5.919 -5.634 -5.050 1.00 78.12 211 VAL A N 1
ATOM 1694 C CA . VAL A 1 211 ? 7.193 -5.479 -5.779 1.00 78.12 211 VAL A CA 1
ATOM 1695 C C . VAL A 1 211 ? 7.443 -6.586 -6.819 1.00 78.12 211 VAL A C 1
ATOM 1697 O O . VAL A 1 211 ? 7.789 -6.238 -7.945 1.00 78.12 211 VAL A O 1
ATOM 1700 N N . PRO A 1 212 ? 7.205 -7.889 -6.545 1.00 80.31 212 PRO A N 1
ATOM 1701 C CA . PRO A 1 212 ? 7.437 -8.941 -7.544 1.00 80.31 212 PRO A CA 1
ATOM 1702 C C . PRO A 1 212 ? 6.541 -8.853 -8.787 1.00 80.31 212 PRO A C 1
ATOM 1704 O O . PRO A 1 212 ? 6.806 -9.507 -9.788 1.00 80.31 212 PRO A O 1
ATOM 1707 N N . SER A 1 213 ? 5.460 -8.079 -8.722 1.00 83.75 213 SER A N 1
ATOM 1708 C CA . SER A 1 213 ? 4.446 -7.965 -9.772 1.00 83.75 213 SER A CA 1
ATOM 1709 C C . SER A 1 213 ? 4.308 -6.540 -10.297 1.00 83.75 213 SER A C 1
ATOM 1711 O O . SER A 1 213 ? 3.370 -6.253 -11.039 1.00 83.75 213 SER A O 1
ATOM 1713 N N . VAL A 1 214 ? 5.232 -5.652 -9.912 1.00 89.56 214 VAL A N 1
ATOM 1714 C CA . VAL A 1 214 ? 5.201 -4.233 -10.274 1.00 89.56 214 VAL A CA 1
ATOM 1715 C C . VAL A 1 214 ? 5.166 -4.040 -11.787 1.00 89.56 214 VAL A C 1
ATOM 1717 O O . VAL A 1 214 ? 4.392 -3.219 -12.260 1.00 89.56 214 VAL A O 1
ATOM 1720 N N . ASP A 1 215 ? 5.937 -4.832 -12.537 1.00 87.69 215 ASP A N 1
ATOM 1721 C CA . ASP A 1 215 ? 6.065 -4.717 -13.991 1.00 87.69 215 ASP A CA 1
ATOM 1722 C C . ASP A 1 215 ? 4.727 -4.989 -14.692 1.00 87.69 215 ASP A C 1
ATOM 1724 O O . ASP A 1 215 ? 4.211 -4.144 -15.415 1.00 87.69 215 ASP A O 1
ATOM 1728 N N . MET A 1 216 ? 4.096 -6.119 -14.375 1.00 87.06 216 MET A N 1
ATOM 1729 C CA . MET A 1 216 ? 2.795 -6.502 -14.926 1.00 87.06 216 MET A CA 1
ATOM 1730 C C . MET A 1 216 ? 1.686 -5.517 -14.530 1.00 87.06 216 MET A C 1
ATOM 1732 O O . MET A 1 216 ? 0.917 -5.066 -15.374 1.00 87.06 216 MET A O 1
ATOM 1736 N N . ILE A 1 217 ? 1.625 -5.119 -13.252 1.00 88.81 217 ILE A N 1
ATOM 1737 C CA . ILE A 1 217 ? 0.643 -4.126 -12.792 1.00 88.81 217 ILE A CA 1
ATOM 1738 C C . ILE A 1 217 ? 0.864 -2.796 -13.521 1.00 88.81 217 ILE A C 1
ATOM 1740 O O . ILE A 1 217 ? -0.094 -2.166 -13.962 1.00 88.81 217 ILE A O 1
ATOM 1744 N N . TYR A 1 218 ? 2.114 -2.366 -13.680 1.00 91.31 218 TYR A N 1
ATOM 1745 C CA . TYR A 1 218 ? 2.432 -1.126 -14.371 1.00 91.31 218 TYR A CA 1
ATOM 1746 C C . TYR A 1 218 ? 2.032 -1.182 -15.848 1.00 91.31 218 TYR A C 1
ATOM 1748 O O . TYR A 1 218 ? 1.254 -0.337 -16.294 1.00 91.31 218 TYR A O 1
ATOM 1756 N N . TRP A 1 219 ? 2.510 -2.174 -16.600 1.00 90.56 219 TRP A N 1
ATOM 1757 C CA . TRP A 1 219 ? 2.272 -2.248 -18.042 1.00 90.56 219 TRP A CA 1
ATOM 1758 C C . TRP A 1 219 ? 0.804 -2.452 -18.396 1.00 90.56 219 TRP A C 1
ATOM 1760 O O . TRP A 1 219 ? 0.336 -1.871 -19.378 1.00 90.56 219 TRP A O 1
ATOM 1770 N N . ASP A 1 220 ? 0.075 -3.236 -17.606 1.00 88.19 220 ASP A N 1
ATOM 1771 C CA . ASP A 1 220 ? -1.291 -3.608 -17.958 1.00 88.19 220 ASP A CA 1
ATOM 1772 C C . ASP A 1 220 ? -2.351 -2.695 -17.325 1.00 88.19 220 ASP A C 1
ATOM 1774 O O . ASP A 1 220 ? -3.429 -2.523 -17.898 1.00 88.19 220 ASP A O 1
ATOM 1778 N N . LEU A 1 221 ? -2.061 -2.062 -16.178 1.00 88.38 221 LEU A N 1
ATOM 1779 C CA . LEU A 1 221 ? -3.028 -1.213 -15.467 1.00 88.38 221 LEU A CA 1
ATOM 1780 C C . LEU A 1 221 ? -2.689 0.280 -15.468 1.00 88.38 221 LEU A C 1
ATOM 1782 O O . LEU A 1 221 ? -3.606 1.082 -15.272 1.00 88.38 221 LEU A O 1
ATOM 1786 N N . LEU A 1 222 ? -1.433 0.685 -15.677 1.00 92.06 222 LEU A N 1
ATOM 1787 C CA . LEU A 1 222 ? -1.007 2.077 -15.470 1.00 92.06 222 LEU A CA 1
ATOM 1788 C C . LEU A 1 222 ? -0.425 2.747 -16.719 1.00 92.06 222 LEU A C 1
ATOM 1790 O O . LEU A 1 222 ? -0.742 3.910 -16.955 1.00 92.06 222 LEU A O 1
ATOM 1794 N N . ASP A 1 223 ? 0.372 2.049 -17.535 1.00 93.00 223 ASP A N 1
ATOM 1795 C CA . ASP A 1 223 ? 1.134 2.661 -18.637 1.00 93.00 223 ASP A CA 1
ATOM 1796 C C . ASP A 1 223 ? 0.243 3.457 -19.598 1.00 93.00 223 ASP A C 1
ATOM 1798 O O . ASP A 1 223 ? 0.454 4.651 -19.805 1.00 93.00 223 ASP A O 1
ATOM 1802 N N . GLU A 1 224 ? -0.808 2.837 -20.136 1.00 91.50 224 GLU A N 1
ATOM 1803 C CA . GLU A 1 224 ? -1.684 3.513 -21.101 1.00 91.50 224 GLU A CA 1
ATOM 1804 C C . GLU A 1 224 ? -2.559 4.596 -20.482 1.00 91.50 224 GLU A C 1
ATOM 1806 O O . GLU A 1 224 ? -2.967 5.529 -21.172 1.00 91.50 224 GLU A O 1
ATOM 1811 N N . TYR A 1 225 ? -2.839 4.495 -19.185 1.00 90.06 225 TYR A N 1
ATOM 1812 C CA . TYR A 1 225 ? -3.554 5.544 -18.471 1.00 90.06 225 TYR A CA 1
ATOM 1813 C C . TYR A 1 225 ? -2.680 6.791 -18.300 1.00 90.06 225 TYR A C 1
ATOM 1815 O O . TYR A 1 225 ? -3.159 7.905 -18.497 1.00 90.06 225 TYR A O 1
ATOM 1823 N N . CYS A 1 226 ? -1.394 6.607 -17.994 1.00 88.69 226 CYS A N 1
ATOM 1824 C CA . CYS A 1 226 ? -0.439 7.699 -17.824 1.00 88.69 226 CYS A CA 1
ATOM 1825 C C . CYS A 1 226 ? 0.021 8.302 -19.162 1.00 88.69 226 CYS A C 1
ATOM 1827 O O . CYS A 1 226 ? 0.202 9.514 -19.261 1.00 88.69 226 CYS A O 1
ATOM 1829 N N . TRP A 1 227 ? 0.218 7.469 -20.189 1.00 88.19 227 TRP A N 1
ATOM 1830 C CA . TRP A 1 227 ? 0.946 7.839 -21.413 1.00 88.19 227 TRP A CA 1
ATOM 1831 C C . TRP A 1 227 ? 0.148 7.650 -22.710 1.00 88.19 227 TRP A C 1
ATOM 1833 O O . TRP A 1 227 ? 0.694 7.813 -23.811 1.00 88.19 227 TRP A O 1
ATOM 1843 N N . GLY A 1 228 ? -1.131 7.289 -22.601 1.00 89.94 228 GLY A N 1
ATOM 1844 C CA . GLY A 1 228 ? -2.002 6.976 -23.730 1.00 89.94 228 GLY A CA 1
ATOM 1845 C C . GLY A 1 228 ? -1.703 5.619 -24.387 1.00 89.94 228 GLY A C 1
ATOM 1846 O O . GLY A 1 228 ? -0.751 4.929 -24.008 1.00 89.94 228 GLY A O 1
ATOM 1847 N N . PRO A 1 229 ? -2.488 5.235 -25.412 1.00 91.94 229 PRO A N 1
ATOM 1848 C CA . PRO A 1 229 ? -2.385 3.930 -26.066 1.00 91.94 229 PRO A CA 1
ATOM 1849 C C . PRO A 1 229 ? -0.967 3.620 -26.553 1.00 91.94 229 PRO A C 1
ATOM 1851 O O . PRO A 1 229 ? -0.315 4.470 -27.172 1.00 91.94 229 PRO A O 1
ATOM 1854 N N . ARG A 1 230 ? -0.482 2.397 -26.304 1.00 90.38 230 ARG A N 1
ATOM 1855 C CA . ARG A 1 230 ? 0.859 1.965 -26.729 1.00 90.38 230 ARG A CA 1
ATOM 1856 C C . ARG A 1 230 ? 0.785 1.051 -27.952 1.00 90.38 230 ARG A C 1
ATOM 1858 O O . ARG A 1 230 ? -0.132 0.254 -28.097 1.00 90.38 230 ARG A O 1
ATOM 1865 N N . LYS A 1 231 ? 1.786 1.134 -28.839 1.00 88.81 231 LYS A N 1
ATOM 1866 C CA . LYS A 1 231 ? 1.943 0.169 -29.952 1.00 88.81 231 LYS A CA 1
ATOM 1867 C C . LYS A 1 231 ? 2.561 -1.145 -29.476 1.00 88.81 231 LYS A C 1
ATOM 1869 O O . LYS A 1 231 ? 2.143 -2.219 -29.882 1.00 88.81 231 LYS A O 1
ATOM 1874 N N . SER A 1 232 ? 3.591 -1.040 -28.643 1.00 91.06 232 SER A N 1
ATOM 1875 C CA . SER A 1 232 ? 4.228 -2.153 -27.945 1.00 91.06 232 SER A CA 1
ATOM 1876 C C . SER A 1 232 ? 5.009 -1.610 -26.752 1.00 91.06 232 SER A C 1
ATOM 1878 O O . SER A 1 232 ? 5.428 -0.446 -26.762 1.00 91.06 232 SER A O 1
ATOM 1880 N N . ILE A 1 233 ? 5.240 -2.459 -25.747 1.00 90.25 233 ILE A N 1
ATOM 1881 C CA . ILE A 1 233 ? 6.087 -2.126 -24.592 1.00 90.25 233 ILE A CA 1
ATOM 1882 C C . ILE A 1 233 ? 7.493 -1.749 -25.074 1.00 90.25 233 ILE A C 1
ATOM 1884 O O . ILE A 1 233 ? 7.993 -0.681 -24.737 1.00 90.25 233 ILE A O 1
ATOM 1888 N N . ALA A 1 234 ? 8.083 -2.554 -25.964 1.00 88.69 234 ALA A N 1
ATOM 1889 C CA . ALA A 1 234 ? 9.416 -2.299 -26.509 1.00 88.69 234 ALA A CA 1
ATOM 1890 C C . ALA A 1 234 ? 9.536 -0.916 -27.170 1.00 88.69 234 ALA A C 1
ATOM 1892 O O . ALA A 1 234 ? 10.522 -0.218 -26.954 1.00 88.69 234 ALA A O 1
ATOM 1893 N N . ARG A 1 235 ? 8.526 -0.478 -27.939 1.00 85.62 235 ARG A N 1
ATOM 1894 C CA . ARG A 1 235 ? 8.554 0.849 -28.572 1.00 85.62 235 ARG A CA 1
ATOM 1895 C C . ARG A 1 235 ? 8.375 1.977 -27.557 1.00 85.62 235 ARG A C 1
ATOM 1897 O O . ARG A 1 235 ? 9.010 3.016 -27.714 1.00 85.62 235 ARG A O 1
ATOM 1904 N N . ARG A 1 236 ? 7.522 1.790 -26.542 1.00 88.06 236 ARG A N 1
ATOM 1905 C CA . ARG A 1 236 ? 7.333 2.760 -25.450 1.00 88.06 236 ARG A CA 1
ATOM 1906 C C . ARG A 1 236 ? 8.635 2.956 -24.679 1.00 88.06 236 ARG A C 1
ATOM 1908 O O . ARG A 1 236 ? 9.067 4.094 -24.533 1.00 88.06 236 ARG A O 1
ATOM 1915 N N . VAL A 1 237 ? 9.261 1.854 -24.262 1.00 87.88 237 VAL A N 1
ATOM 1916 C CA . VAL A 1 237 ? 10.556 1.863 -23.574 1.00 87.88 237 VAL A CA 1
ATOM 1917 C C . VAL A 1 237 ? 11.600 2.521 -24.459 1.00 87.88 237 VAL A C 1
ATOM 1919 O O . VAL A 1 237 ? 12.190 3.491 -24.015 1.00 87.88 237 VAL A O 1
ATOM 1922 N N . TYR A 1 238 ? 11.736 2.088 -25.720 1.00 83.38 238 TYR A N 1
ATOM 1923 C CA . TYR A 1 238 ? 12.674 2.681 -26.674 1.00 83.38 238 TYR A CA 1
ATOM 1924 C C . TYR A 1 238 ? 12.534 4.203 -26.732 1.00 83.38 238 TYR A C 1
ATOM 1926 O O . TYR A 1 238 ? 13.500 4.900 -26.471 1.00 83.38 238 TYR A O 1
ATOM 1934 N N . ASN A 1 239 ? 11.327 4.727 -26.973 1.00 82.44 239 ASN A N 1
ATOM 1935 C CA . ASN A 1 239 ? 11.113 6.170 -27.079 1.00 82.44 239 ASN A CA 1
ATOM 1936 C C . ASN A 1 239 ? 11.517 6.929 -25.800 1.00 82.44 239 ASN A C 1
ATOM 1938 O O . ASN A 1 239 ? 12.108 8.002 -25.887 1.00 82.44 239 ASN A O 1
ATOM 1942 N N . ILE A 1 240 ? 11.207 6.383 -24.617 1.00 81.12 240 ILE A N 1
ATOM 1943 C CA . ILE A 1 240 ? 11.590 6.988 -23.331 1.00 81.12 240 ILE A CA 1
ATOM 1944 C C . ILE A 1 240 ? 13.112 6.929 -23.166 1.00 81.12 240 ILE A C 1
ATOM 1946 O O . ILE A 1 240 ? 13.759 7.937 -22.899 1.00 81.12 240 ILE A O 1
ATOM 1950 N N . THR A 1 241 ? 13.704 5.758 -23.394 1.00 78.75 241 THR A N 1
ATOM 1951 C CA . THR A 1 241 ? 15.136 5.509 -23.237 1.00 78.75 241 THR A CA 1
ATOM 1952 C C . THR A 1 241 ? 15.970 5.994 -24.412 1.00 78.75 241 THR A C 1
ATOM 1954 O O . THR A 1 241 ? 17.151 5.699 -24.434 1.00 78.75 241 THR A O 1
ATOM 1957 N N . THR A 1 242 ? 15.426 6.672 -25.414 1.00 73.56 242 THR A N 1
ATOM 1958 C CA . THR A 1 242 ? 16.213 7.350 -26.461 1.00 73.56 242 THR A CA 1
ATOM 1959 C C . THR A 1 242 ? 15.906 8.836 -26.517 1.00 73.56 242 THR A C 1
ATOM 1961 O O . THR A 1 242 ? 16.299 9.509 -27.460 1.00 73.56 242 THR A O 1
ATOM 1964 N N . THR A 1 243 ? 15.200 9.359 -25.514 1.00 73.19 243 THR A N 1
ATOM 1965 C CA . THR A 1 243 ? 14.978 10.794 -25.371 1.00 73.19 243 THR A CA 1
ATOM 1966 C C . THR A 1 243 ? 16.327 11.468 -25.054 1.00 73.19 243 THR A C 1
ATOM 1968 O O . THR A 1 243 ? 16.953 11.089 -24.054 1.00 73.19 243 THR A O 1
ATOM 1971 N N . PRO A 1 244 ? 16.809 12.426 -25.875 1.00 66.19 244 PRO A N 1
ATOM 1972 C CA . PRO A 1 244 ? 18.143 13.022 -25.737 1.00 66.19 244 PRO A CA 1
ATOM 1973 C C . PRO A 1 244 ? 18.426 13.597 -24.343 1.00 66.19 244 PRO A C 1
ATOM 1975 O O . PRO A 1 244 ? 19.541 13.503 -23.831 1.00 66.19 244 PRO A O 1
ATOM 1978 N N . GLU A 1 245 ? 17.403 14.133 -23.676 1.00 68.56 245 GLU A N 1
ATOM 1979 C CA . GLU A 1 245 ? 17.505 14.692 -22.330 1.00 68.56 245 GLU A CA 1
ATOM 1980 C C . GLU A 1 245 ? 17.896 13.647 -21.276 1.00 68.56 245 GLU A C 1
ATOM 1982 O O . GLU A 1 245 ? 18.644 13.973 -20.352 1.00 68.56 245 GLU A O 1
ATOM 1987 N N . MET A 1 246 ? 17.441 12.393 -21.413 1.00 63.72 246 MET A N 1
ATOM 1988 C CA . MET A 1 246 ? 17.787 11.317 -20.475 1.00 63.72 246 MET A CA 1
ATOM 1989 C C . MET A 1 246 ? 19.251 10.881 -20.591 1.00 63.72 246 MET A C 1
ATOM 1991 O O . MET A 1 246 ? 19.828 10.422 -19.607 1.00 63.72 246 MET A O 1
ATOM 1995 N N . HIS A 1 247 ? 19.865 11.059 -21.763 1.00 67.69 247 HIS A N 1
ATOM 1996 C CA . HIS A 1 247 ? 21.255 10.667 -22.030 1.00 67.69 247 HIS A CA 1
ATOM 1997 C C . HIS A 1 247 ? 22.245 11.816 -21.966 1.00 67.69 247 HIS A C 1
ATOM 1999 O O . HIS A 1 247 ? 23.437 11.598 -22.151 1.00 67.69 247 HIS A O 1
ATOM 2005 N N . LYS A 1 248 ? 21.795 13.030 -21.639 1.00 74.19 248 LYS A N 1
ATOM 2006 C CA . LYS A 1 248 ? 22.655 14.218 -21.620 1.00 74.19 248 LYS A CA 1
ATOM 2007 C C . LYS A 1 248 ? 23.914 14.050 -20.759 1.00 74.19 248 LYS A C 1
ATOM 2009 O O . LYS A 1 248 ? 24.959 14.579 -21.109 1.00 74.19 248 LYS A O 1
ATOM 2014 N N . ALA A 1 249 ? 23.812 13.325 -19.645 1.00 78.31 249 ALA A N 1
ATOM 2015 C CA . ALA A 1 249 ? 24.932 13.057 -18.737 1.00 78.31 249 ALA A CA 1
ATOM 2016 C C . ALA A 1 249 ? 25.573 11.669 -18.937 1.00 78.31 249 ALA A C 1
ATOM 2018 O O . ALA A 1 249 ? 26.498 11.313 -18.206 1.00 78.31 249 ALA A O 1
ATOM 2019 N N . ARG A 1 250 ? 25.074 10.865 -19.890 1.00 79.62 250 ARG A N 1
ATOM 2020 C CA . ARG A 1 250 ? 25.548 9.496 -20.135 1.00 79.62 250 ARG A CA 1
ATOM 2021 C C . ARG A 1 250 ? 27.023 9.504 -20.514 1.00 79.62 250 ARG A C 1
ATOM 2023 O O . ARG A 1 250 ? 27.802 8.792 -19.893 1.00 79.62 250 ARG A O 1
ATOM 2030 N N . GLU A 1 251 ? 27.405 10.323 -21.488 1.00 83.44 251 GLU A N 1
ATOM 2031 C CA . GLU A 1 251 ? 28.768 10.310 -22.029 1.00 83.44 251 GLU A CA 1
ATOM 2032 C C . GLU A 1 251 ? 29.804 10.803 -21.016 1.00 83.44 251 GLU A C 1
ATOM 2034 O O . GLU A 1 251 ? 30.874 10.207 -20.887 1.00 83.44 251 GLU A O 1
ATOM 2039 N N . ASP A 1 252 ? 29.463 11.816 -20.217 1.00 85.69 252 ASP A N 1
ATOM 2040 C CA . ASP A 1 252 ? 30.315 12.281 -19.117 1.00 85.69 252 ASP A CA 1
ATOM 2041 C C . ASP A 1 252 ? 30.507 11.185 -18.055 1.00 85.69 252 ASP A C 1
ATOM 2043 O O . ASP A 1 252 ? 31.619 10.954 -17.575 1.00 85.69 252 ASP A O 1
ATOM 2047 N N . PHE A 1 253 ? 29.437 10.455 -17.720 1.00 86.00 253 PHE A N 1
ATOM 2048 C CA . PHE A 1 253 ? 29.503 9.329 -16.790 1.00 86.00 253 PHE A CA 1
ATOM 2049 C C . PHE A 1 253 ? 30.329 8.159 -17.343 1.00 86.00 253 PHE A C 1
ATOM 2051 O O . PHE A 1 253 ? 31.127 7.575 -16.607 1.00 86.00 253 PHE A O 1
ATOM 2058 N N . VAL A 1 254 ? 30.169 7.815 -18.625 1.00 85.12 254 VAL A N 1
ATOM 2059 C CA . VAL A 1 254 ? 30.932 6.736 -19.269 1.00 85.12 254 VAL A CA 1
ATOM 2060 C C . VAL A 1 254 ? 32.419 7.078 -19.309 1.00 85.12 254 VAL A C 1
ATOM 2062 O O . VAL A 1 254 ? 33.227 6.242 -18.908 1.00 85.12 254 VAL A O 1
ATOM 2065 N N . LYS A 1 255 ? 32.791 8.312 -19.678 1.00 87.75 255 LYS A N 1
ATOM 2066 C CA . LYS A 1 255 ? 34.188 8.788 -19.634 1.00 87.75 255 LYS A CA 1
ATOM 2067 C C . LYS A 1 255 ? 34.788 8.629 -18.237 1.00 87.75 255 LYS A C 1
ATOM 2069 O O . LYS A 1 255 ? 35.831 7.994 -18.090 1.00 87.75 255 LYS A O 1
ATOM 2074 N N . ALA A 1 256 ? 34.072 9.072 -17.202 1.00 90.56 256 ALA A N 1
ATOM 2075 C CA . ALA A 1 256 ? 34.510 8.906 -15.816 1.00 90.56 256 ALA A CA 1
ATOM 2076 C C . ALA A 1 256 ? 34.677 7.425 -15.410 1.00 90.56 256 ALA A C 1
ATOM 2078 O O . ALA A 1 256 ? 35.580 7.082 -14.647 1.00 90.56 256 ALA A O 1
ATOM 2079 N N . LYS A 1 257 ? 33.825 6.519 -15.910 1.00 92.06 257 LYS A N 1
ATOM 2080 C CA . LYS A 1 257 ? 33.931 5.076 -15.631 1.00 92.06 257 LYS A CA 1
ATOM 2081 C C . LYS A 1 257 ? 35.083 4.404 -16.371 1.00 92.06 257 LYS A C 1
ATOM 2083 O O . LYS A 1 257 ? 35.720 3.524 -15.796 1.00 92.06 257 LYS A O 1
ATOM 2088 N N . VAL A 1 258 ? 35.370 4.827 -17.599 1.00 91.25 258 VAL A N 1
ATOM 2089 C CA . VAL A 1 258 ? 36.531 4.367 -18.373 1.00 91.25 258 VAL A CA 1
ATOM 2090 C C . VAL A 1 258 ? 37.829 4.764 -17.669 1.00 91.25 258 VAL A C 1
ATOM 2092 O O . VAL A 1 258 ? 38.700 3.917 -17.492 1.00 91.25 258 VAL A O 1
ATOM 2095 N N . GLU A 1 259 ? 37.923 6.001 -17.174 1.00 90.69 259 GLU A N 1
ATOM 2096 C CA . GLU A 1 259 ? 39.067 6.467 -16.376 1.00 90.69 259 GLU A CA 1
ATOM 2097 C C . GLU A 1 259 ? 39.238 5.657 -15.081 1.00 90.69 259 GLU A C 1
ATOM 2099 O O . GLU A 1 259 ? 40.338 5.194 -14.779 1.00 90.69 259 GLU A O 1
ATOM 2104 N N . GLN A 1 260 ? 38.146 5.422 -14.342 1.00 92.25 260 GLN A N 1
ATOM 2105 C CA . GLN A 1 260 ? 38.164 4.594 -13.127 1.00 92.25 260 GLN A CA 1
ATOM 2106 C C . GLN A 1 260 ? 38.630 3.160 -13.408 1.00 92.25 260 GLN A C 1
ATOM 2108 O O . GLN A 1 260 ? 39.378 2.588 -12.616 1.00 92.25 260 GLN A O 1
ATOM 2113 N N . LEU A 1 261 ? 38.213 2.576 -14.533 1.00 89.81 261 LEU A N 1
ATOM 2114 C CA . LEU A 1 261 ? 38.628 1.231 -14.924 1.00 89.81 261 LEU A CA 1
ATOM 2115 C C . LEU A 1 261 ? 40.102 1.186 -15.351 1.00 89.81 261 LEU A C 1
ATOM 2117 O O . LEU A 1 261 ? 40.807 0.243 -15.002 1.00 89.81 261 LEU A O 1
ATOM 2121 N N . GLN A 1 262 ? 40.588 2.211 -16.055 1.00 89.88 262 GLN A N 1
ATOM 2122 C CA . GLN A 1 262 ? 42.004 2.317 -16.410 1.00 89.88 262 GLN A CA 1
ATOM 2123 C C . GLN A 1 262 ? 42.881 2.424 -15.157 1.00 89.88 262 GLN A C 1
ATOM 2125 O O . GLN A 1 262 ? 43.907 1.753 -15.060 1.00 89.88 262 GLN A O 1
ATOM 2130 N N . GLN A 1 263 ? 42.454 3.227 -14.179 1.00 90.31 263 GLN A N 1
ATOM 2131 C CA . GLN A 1 263 ? 43.125 3.351 -12.886 1.00 90.31 263 GLN A CA 1
ATOM 2132 C C . GLN A 1 263 ? 43.183 2.010 -12.144 1.00 90.31 263 GLN A C 1
ATOM 2134 O O . GLN A 1 263 ? 44.236 1.630 -11.638 1.00 90.31 263 GLN A O 1
ATOM 2139 N N . TYR A 1 264 ? 42.081 1.260 -12.152 1.00 90.25 264 TYR A N 1
ATOM 2140 C CA . TYR A 1 264 ? 42.020 -0.075 -11.564 1.00 90.25 2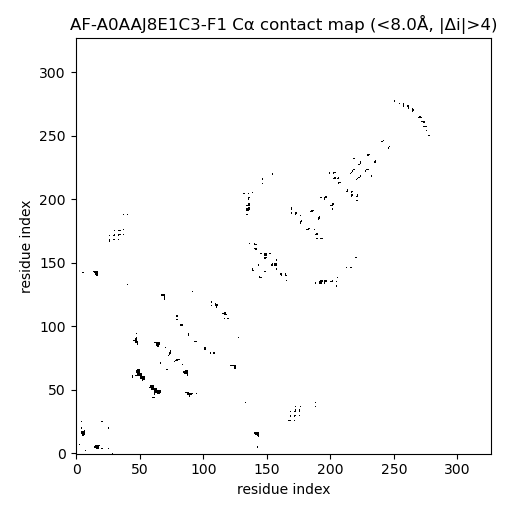64 TYR A CA 1
ATOM 2141 C C . TYR A 1 264 ? 43.014 -1.057 -12.208 1.00 90.25 264 TYR A C 1
ATOM 2143 O O . TYR A 1 264 ? 43.726 -1.756 -11.490 1.00 90.25 264 TYR A O 1
ATOM 2151 N N . TYR A 1 265 ? 43.129 -1.090 -13.543 1.00 90.56 265 TYR A N 1
ATOM 2152 C CA . TYR A 1 265 ? 44.117 -1.951 -14.212 1.00 90.56 265 TYR A CA 1
ATOM 2153 C C . TYR A 1 265 ? 45.562 -1.564 -13.875 1.00 90.56 265 TYR A C 1
ATOM 2155 O O . TYR A 1 265 ? 46.378 -2.447 -13.608 1.00 90.56 265 TYR A O 1
ATOM 2163 N N . MET A 1 266 ? 45.861 -0.264 -13.778 1.00 88.06 266 MET A N 1
ATOM 2164 C CA . MET A 1 266 ? 47.183 0.205 -13.343 1.00 88.06 266 MET A CA 1
ATOM 2165 C C . MET A 1 266 ? 47.517 -0.243 -11.914 1.00 88.06 266 MET A C 1
ATOM 2167 O O . MET A 1 266 ? 48.641 -0.665 -11.651 1.00 88.06 266 MET A O 1
ATOM 2171 N N . GLU A 1 267 ? 46.550 -0.198 -10.994 1.00 91.00 267 GLU A N 1
ATOM 2172 C CA . GLU A 1 267 ? 46.728 -0.670 -9.612 1.00 91.00 267 GLU A CA 1
ATOM 2173 C C . GLU A 1 267 ? 46.966 -2.184 -9.524 1.00 91.00 267 GLU A C 1
ATOM 2175 O O . GLU A 1 267 ? 47.687 -2.647 -8.640 1.00 91.00 267 GLU A O 1
ATOM 2180 N N . LEU A 1 268 ? 46.407 -2.956 -10.460 1.00 89.19 268 LEU A N 1
ATOM 2181 C CA . LEU A 1 268 ? 46.633 -4.397 -10.586 1.00 89.19 268 LEU A CA 1
ATOM 2182 C C . LEU A 1 268 ? 47.929 -4.777 -11.317 1.00 89.19 268 LEU A C 1
ATOM 2184 O O . LEU A 1 268 ? 48.265 -5.962 -11.347 1.00 89.19 268 LEU A O 1
ATOM 2188 N N . GLY A 1 269 ? 48.660 -3.811 -11.883 1.00 89.00 269 GLY A N 1
ATOM 2189 C CA . GLY A 1 269 ? 49.837 -4.071 -12.718 1.00 89.00 269 GLY A CA 1
ATOM 2190 C C . GLY A 1 269 ? 49.492 -4.729 -14.059 1.00 89.00 269 GLY A C 1
ATOM 2191 O O . GLY A 1 269 ? 50.293 -5.500 -14.584 1.00 89.00 269 GLY A O 1
ATOM 2192 N N . ASP A 1 270 ? 48.286 -4.477 -14.569 1.00 84.81 270 ASP A N 1
ATOM 2193 C CA . ASP A 1 270 ? 47.795 -4.976 -15.851 1.00 84.81 270 ASP A CA 1
ATOM 2194 C C . ASP A 1 270 ? 47.912 -3.877 -16.922 1.00 84.81 270 ASP A C 1
ATOM 2196 O O . ASP A 1 270 ? 47.372 -2.782 -16.764 1.00 84.81 270 ASP A O 1
ATOM 2200 N N . ASP A 1 271 ? 48.597 -4.175 -18.029 1.00 83.50 271 ASP A N 1
ATOM 2201 C CA . ASP A 1 271 ? 48.905 -3.220 -19.108 1.00 83.50 271 ASP A CA 1
ATOM 2202 C C . ASP A 1 271 ? 47.734 -3.018 -20.097 1.00 83.50 271 ASP A C 1
ATOM 2204 O O . ASP A 1 271 ? 47.898 -2.470 -21.191 1.00 83.50 271 ASP A O 1
ATOM 2208 N N . ASN A 1 272 ? 46.534 -3.487 -19.749 1.00 85.19 272 ASN A N 1
ATOM 2209 C CA . ASN A 1 272 ? 45.353 -3.342 -20.590 1.00 85.19 272 ASN A CA 1
ATOM 2210 C C . ASN A 1 272 ? 44.939 -1.864 -20.733 1.00 85.19 272 ASN A C 1
ATOM 2212 O O . ASN A 1 272 ? 44.762 -1.135 -19.755 1.00 85.19 272 ASN A O 1
ATOM 2216 N N . ILE A 1 273 ? 44.731 -1.436 -21.982 1.00 82.75 273 ILE A N 1
ATOM 2217 C CA . ILE A 1 273 ? 44.250 -0.092 -22.324 1.00 82.75 273 ILE A CA 1
ATOM 2218 C C . ILE A 1 273 ? 42.752 -0.160 -22.614 1.00 82.75 273 ILE A C 1
ATOM 2220 O O . ILE A 1 273 ? 42.313 -0.875 -23.519 1.00 82.75 273 ILE A O 1
ATOM 2224 N N . VAL A 1 274 ? 41.967 0.611 -21.866 1.00 83.69 274 VAL A N 1
ATOM 2225 C CA . VAL A 1 274 ? 40.526 0.758 -22.075 1.00 83.69 274 VAL A CA 1
ATOM 2226 C C . VAL A 1 274 ? 40.284 1.919 -23.032 1.00 83.69 274 VAL A C 1
ATOM 2228 O O . VAL A 1 274 ? 40.697 3.047 -22.781 1.00 83.69 274 VAL A O 1
ATOM 2231 N N . THR A 1 275 ? 39.595 1.646 -24.137 1.00 80.31 275 THR A N 1
ATOM 2232 C CA . THR A 1 275 ? 39.160 2.667 -25.098 1.00 80.31 275 THR A CA 1
ATOM 2233 C C . THR A 1 275 ? 37.640 2.672 -25.185 1.00 80.31 275 THR A C 1
ATOM 2235 O O . THR A 1 275 ? 36.998 1.634 -25.021 1.00 80.31 275 THR A O 1
ATOM 2238 N N . TYR A 1 276 ? 37.066 3.852 -25.409 1.00 81.00 276 TYR A N 1
ATOM 2239 C CA . TYR A 1 276 ? 35.635 4.039 -25.608 1.00 81.00 276 TYR A CA 1
ATOM 2240 C C . TYR A 1 276 ? 35.412 4.933 -26.823 1.00 81.00 276 TYR A C 1
ATOM 2242 O O . TYR A 1 276 ? 35.993 6.015 -26.915 1.00 81.00 276 TYR A O 1
ATOM 2250 N N . GLU A 1 277 ? 34.578 4.462 -27.743 1.00 77.56 277 GLU A N 1
ATOM 2251 C CA . GLU A 1 277 ? 34.078 5.236 -28.873 1.00 77.56 277 GLU A CA 1
ATOM 2252 C C . GLU A 1 277 ? 32.621 5.602 -28.588 1.00 77.56 277 GLU A C 1
ATOM 2254 O O . GLU A 1 277 ? 31.799 4.735 -28.293 1.00 77.56 277 GLU A O 1
ATOM 2259 N N . GLU A 1 278 ? 32.321 6.897 -28.643 1.00 75.44 278 GLU A N 1
ATOM 2260 C CA . GLU A 1 278 ? 30.981 7.432 -28.406 1.00 75.44 278 GLU A CA 1
ATOM 2261 C C . GLU A 1 278 ? 30.027 6.996 -29.531 1.00 75.44 278 GLU A C 1
ATOM 2263 O O . GLU A 1 278 ? 30.321 7.168 -30.718 1.00 75.44 278 GLU A O 1
ATOM 2268 N N . GLU A 1 279 ? 28.878 6.419 -29.167 1.00 65.25 279 GLU A N 1
ATOM 2269 C CA . GLU A 1 279 ? 27.859 6.004 -30.135 1.00 65.25 279 GLU A CA 1
ATOM 2270 C C . GLU A 1 279 ? 27.223 7.230 -30.806 1.00 65.25 279 GLU A C 1
ATOM 2272 O O . GLU A 1 279 ? 26.503 8.005 -30.176 1.00 65.25 279 GLU A O 1
ATOM 2277 N N . GLN A 1 280 ? 27.436 7.389 -32.114 1.00 58.28 280 GLN A N 1
ATOM 2278 C CA . GLN A 1 280 ? 26.771 8.431 -32.894 1.00 58.28 280 GLN A CA 1
ATOM 2279 C C . GLN A 1 280 ? 25.364 7.981 -33.312 1.00 58.28 280 GLN A C 1
ATOM 2281 O O . GLN A 1 280 ? 25.197 7.208 -34.254 1.00 58.28 280 GLN A O 1
ATOM 2286 N N . PHE A 1 281 ? 24.326 8.496 -32.649 1.00 54.84 281 PHE A N 1
ATOM 2287 C CA . PHE A 1 281 ? 22.923 8.299 -33.043 1.00 54.84 281 PHE A CA 1
ATOM 2288 C C . PHE A 1 281 ? 22.535 9.211 -34.226 1.00 54.84 281 PHE A C 1
ATOM 2290 O O . PHE A 1 281 ? 21.642 10.036 -34.104 1.00 54.84 281 PHE A O 1
ATOM 2297 N N . SER A 1 282 ? 23.208 9.120 -35.379 1.00 51.44 282 SER A N 1
ATOM 2298 C CA . SER A 1 282 ? 22.999 10.088 -36.478 1.00 51.44 282 SER A CA 1
ATOM 2299 C C . SER A 1 282 ? 22.068 9.634 -37.613 1.00 51.44 282 SER A C 1
ATOM 2301 O O . SER A 1 282 ? 21.590 10.482 -38.361 1.00 51.44 282 SER A O 1
ATOM 2303 N N . GLU A 1 283 ? 21.727 8.347 -37.754 1.00 45.62 283 GLU A N 1
ATOM 2304 C CA . GLU A 1 283 ? 21.001 7.883 -38.960 1.00 45.62 283 GLU A CA 1
ATOM 2305 C C . GLU A 1 283 ? 19.501 7.589 -38.766 1.00 45.62 283 GLU A C 1
ATOM 2307 O O . GLU A 1 283 ? 18.734 7.597 -39.734 1.00 45.62 283 GLU A O 1
ATOM 2312 N N . MET A 1 284 ? 19.028 7.390 -37.531 1.00 43.69 284 MET A N 1
ATOM 2313 C CA . MET A 1 284 ? 17.614 7.052 -37.283 1.00 43.69 284 MET A CA 1
ATOM 2314 C C . MET A 1 284 ? 16.744 8.261 -36.899 1.00 43.69 284 MET A C 1
ATOM 2316 O O . MET A 1 284 ? 15.534 8.237 -37.117 1.00 43.69 284 MET A O 1
ATOM 2320 N N . GLU A 1 285 ? 17.342 9.342 -36.392 1.00 47.75 285 GLU A N 1
ATOM 2321 C CA . GLU A 1 285 ? 16.620 10.577 -36.046 1.00 47.75 285 GLU A CA 1
ATOM 2322 C C . GLU A 1 285 ? 16.203 11.374 -37.291 1.00 47.75 285 GLU A C 1
ATOM 2324 O O . GLU A 1 285 ? 15.063 11.835 -37.374 1.00 47.75 285 GLU A O 1
ATOM 2329 N N . ALA A 1 286 ? 17.073 11.452 -38.305 1.00 41.41 286 ALA A N 1
ATOM 2330 C CA . ALA A 1 286 ? 16.795 12.188 -39.540 1.00 41.41 286 ALA A CA 1
ATOM 2331 C C . ALA A 1 286 ? 15.631 11.575 -40.342 1.00 41.41 286 ALA A C 1
ATOM 2333 O O . ALA A 1 286 ? 14.750 12.291 -40.816 1.00 41.41 286 ALA A O 1
ATOM 2334 N N . SER A 1 287 ? 15.574 10.243 -40.433 1.00 42.00 287 SER A N 1
ATOM 2335 C CA . SER A 1 287 ? 14.523 9.536 -41.178 1.00 42.00 287 SER A CA 1
ATOM 2336 C C . SER A 1 287 ? 13.162 9.562 -40.464 1.00 42.00 287 SER A C 1
ATOM 2338 O O . SER A 1 287 ? 12.112 9.630 -41.114 1.00 42.00 287 SER A O 1
ATOM 2340 N N . ILE A 1 288 ? 13.147 9.571 -39.126 1.00 48.12 288 ILE A N 1
ATOM 2341 C CA . ILE A 1 288 ? 11.909 9.643 -38.339 1.00 48.12 288 ILE A CA 1
ATOM 2342 C C . ILE A 1 288 ? 11.357 11.074 -38.307 1.00 48.12 288 ILE A C 1
ATOM 2344 O O . ILE A 1 288 ? 10.151 11.248 -38.508 1.00 48.12 288 ILE A O 1
ATOM 2348 N N . GLU A 1 289 ? 12.191 12.104 -38.137 1.00 43.09 289 GLU A N 1
ATOM 2349 C CA . GLU A 1 289 ? 11.735 13.499 -38.225 1.00 43.09 289 GLU A CA 1
ATOM 2350 C C . GLU A 1 289 ? 11.133 13.826 -39.595 1.00 43.09 289 GLU A C 1
ATOM 2352 O O . GLU A 1 289 ? 10.081 14.468 -39.670 1.00 43.09 289 GLU A O 1
ATOM 2357 N N . GLU A 1 290 ? 11.763 13.364 -40.676 1.00 42.50 290 GLU A N 1
ATOM 2358 C CA . GLU A 1 290 ? 11.295 13.616 -42.038 1.00 42.50 290 GLU A CA 1
ATOM 2359 C C . GLU A 1 290 ? 9.949 12.918 -42.298 1.00 42.50 290 GLU A C 1
ATOM 2361 O O . GLU A 1 290 ? 9.018 13.534 -42.822 1.00 42.50 290 GLU A O 1
ATOM 2366 N N . SER A 1 291 ? 9.774 11.684 -41.804 1.00 42.34 291 SER A N 1
ATOM 2367 C CA . SER A 1 291 ? 8.497 10.958 -41.883 1.00 42.34 291 SER A CA 1
ATOM 2368 C C . SER A 1 291 ? 7.374 11.592 -41.042 1.00 42.34 291 SER A C 1
ATOM 2370 O O . SER A 1 291 ? 6.215 11.606 -41.463 1.00 42.34 291 SER A O 1
ATOM 2372 N N . THR A 1 292 ? 7.705 12.178 -39.885 1.00 43.69 292 THR A N 1
ATOM 2373 C CA . THR A 1 292 ? 6.733 12.820 -38.982 1.00 43.69 292 THR A CA 1
ATOM 2374 C C . THR A 1 292 ? 6.304 14.192 -39.516 1.00 43.69 292 THR A C 1
ATOM 2376 O O . THR A 1 292 ? 5.119 14.530 -39.478 1.00 43.69 292 THR A O 1
ATOM 2379 N N . LYS A 1 293 ? 7.234 14.955 -40.111 1.00 43.88 293 LYS A N 1
ATOM 2380 C CA . LYS A 1 293 ? 6.949 16.226 -40.804 1.00 43.88 293 LYS A CA 1
ATOM 2381 C C . LYS A 1 293 ? 6.101 16.014 -42.066 1.00 43.88 293 LYS A C 1
ATOM 2383 O O . LYS A 1 293 ? 5.199 16.810 -42.328 1.00 43.88 293 LYS A O 1
ATOM 2388 N N . LEU A 1 294 ? 6.313 14.920 -42.808 1.00 43.06 294 LEU A N 1
ATOM 2389 C CA . LEU A 1 294 ? 5.512 14.595 -43.998 1.00 43.06 294 LEU A CA 1
ATOM 2390 C C . LEU A 1 294 ? 4.052 14.230 -43.662 1.00 43.06 294 LEU A C 1
ATOM 2392 O O . LEU A 1 294 ? 3.151 14.529 -44.446 1.00 43.06 294 LEU A O 1
ATOM 2396 N N . GLN A 1 295 ? 3.815 13.610 -42.499 1.00 38.88 295 GLN A N 1
ATOM 2397 C CA . GLN A 1 295 ? 2.478 13.244 -42.007 1.00 38.88 295 GLN A CA 1
ATOM 2398 C C . GLN A 1 295 ? 1.707 14.457 -41.458 1.00 38.88 295 GLN A C 1
ATOM 2400 O O . GLN A 1 295 ? 0.508 14.582 -41.695 1.00 38.88 295 GLN A O 1
ATOM 2405 N N . LEU A 1 296 ? 2.386 15.397 -40.788 1.00 38.25 296 LEU A N 1
ATOM 2406 C CA . LEU A 1 296 ? 1.746 16.597 -40.229 1.00 38.25 296 LEU A CA 1
ATOM 2407 C C . LEU A 1 296 ? 1.361 17.640 -41.299 1.00 38.25 296 LEU A C 1
ATOM 2409 O O . LEU A 1 296 ? 0.465 18.451 -41.078 1.00 38.25 296 LEU A O 1
ATOM 2413 N N . GLY A 1 297 ? 2.009 17.611 -42.469 1.00 37.38 297 GLY A N 1
ATOM 2414 C CA . GLY A 1 297 ? 1.730 18.521 -43.589 1.00 37.38 297 GLY A CA 1
ATOM 2415 C C . GLY A 1 297 ? 0.535 18.131 -44.471 1.00 37.38 297 GLY A C 1
ATOM 2416 O O . GLY A 1 297 ? 0.137 18.913 -45.334 1.00 37.38 297 GLY A O 1
ATOM 2417 N N . LYS A 1 298 ? -0.047 16.938 -44.286 1.00 39.75 298 LYS A N 1
ATOM 2418 C CA . LYS A 1 298 ? -1.187 16.443 -45.074 1.00 39.75 298 LYS A CA 1
ATOM 2419 C C . LYS A 1 298 ? -2.181 15.679 -44.195 1.00 39.75 298 LYS A C 1
ATOM 2421 O O . LYS A 1 298 ? -2.139 14.459 -44.159 1.00 39.75 298 LYS A O 1
ATOM 2426 N N . SER A 1 299 ? -3.100 16.387 -43.537 1.00 31.19 299 SER A N 1
ATOM 2427 C CA . SER A 1 299 ? -4.549 16.108 -43.613 1.00 31.19 299 SER A CA 1
ATOM 2428 C C . SER A 1 299 ? -5.324 16.904 -42.558 1.00 31.19 299 SER A C 1
ATOM 2430 O O . SER A 1 299 ? -5.255 16.627 -41.362 1.00 31.19 299 SER A O 1
ATOM 2432 N N . GLY A 1 300 ? -6.120 17.867 -43.025 1.00 35.53 300 GLY A N 1
ATOM 2433 C CA . GLY A 1 300 ? -7.407 18.157 -42.410 1.00 35.53 300 GLY A CA 1
ATOM 2434 C C . GLY A 1 300 ? -8.450 17.215 -43.019 1.00 35.53 300 GLY A C 1
ATOM 2435 O O . GLY A 1 300 ? -8.507 17.088 -44.238 1.00 35.53 300 GLY A O 1
ATOM 2436 N N . SER A 1 301 ? -9.295 16.630 -42.165 1.00 26.50 301 SER A N 1
ATOM 2437 C CA . SER A 1 301 ? -10.458 15.774 -42.475 1.00 26.50 301 SER A CA 1
ATOM 2438 C C . SER A 1 301 ? -10.230 14.254 -42.608 1.00 26.50 301 SER A C 1
ATOM 2440 O O . SER A 1 301 ? -9.248 13.770 -43.162 1.00 26.50 301 SER A O 1
ATOM 2442 N N . LEU A 1 302 ? -11.216 13.531 -42.056 1.00 34.75 302 LEU A N 1
ATOM 2443 C CA . LEU A 1 302 ? -11.463 12.081 -42.008 1.00 34.75 302 LEU A CA 1
ATOM 2444 C C . LEU A 1 302 ? -11.130 11.314 -43.305 1.00 34.75 302 LEU A C 1
ATOM 2446 O O . LEU A 1 302 ? -11.537 11.752 -44.375 1.00 34.75 302 LEU A O 1
ATOM 2450 N N . PHE A 1 303 ? -10.541 10.112 -43.188 1.00 24.45 303 PHE A N 1
ATOM 2451 C CA . PHE A 1 303 ? -11.142 8.798 -43.524 1.00 24.45 303 PHE A CA 1
ATOM 2452 C C . PHE A 1 303 ? -10.107 7.655 -43.401 1.00 24.45 303 PHE A C 1
ATOM 2454 O O . PHE A 1 303 ? -8.930 7.809 -43.716 1.00 24.45 303 PHE A O 1
ATOM 2461 N N . LEU A 1 304 ? -10.587 6.495 -42.941 1.00 37.59 304 LEU A N 1
ATOM 2462 C CA . LEU A 1 304 ? -9.927 5.183 -42.938 1.00 37.59 304 LEU A CA 1
ATOM 2463 C C . LEU A 1 304 ? -9.625 4.722 -44.379 1.00 37.59 304 LEU A C 1
ATOM 2465 O O . LEU A 1 304 ? -10.588 4.622 -45.130 1.00 37.59 304 LEU A O 1
ATOM 2469 N N . VAL A 1 305 ? -8.387 4.335 -44.735 1.00 23.81 305 VAL A N 1
ATOM 2470 C CA . VAL A 1 305 ? -8.103 3.302 -45.767 1.00 23.81 305 VAL A CA 1
ATOM 2471 C C . VAL A 1 305 ? -6.746 2.620 -45.508 1.00 23.81 305 VAL A C 1
ATOM 2473 O O . VAL A 1 305 ? -5.724 3.255 -45.272 1.00 23.81 305 VAL A O 1
ATOM 2476 N N . THR A 1 306 ? -6.780 1.293 -45.582 1.00 36.47 306 THR A N 1
ATOM 2477 C CA . THR A 1 306 ? -5.711 0.281 -45.573 1.00 36.47 306 THR A CA 1
ATOM 2478 C C . THR A 1 306 ? -4.812 0.273 -46.821 1.00 36.47 306 THR A C 1
ATOM 2480 O O . THR A 1 306 ? -5.346 0.303 -47.924 1.00 36.47 306 THR A O 1
ATOM 2483 N N . ALA A 1 307 ? -3.495 0.070 -46.665 1.00 24.81 307 ALA A N 1
ATOM 2484 C CA . ALA A 1 307 ? -2.582 -0.563 -47.648 1.00 24.81 307 ALA A CA 1
ATOM 2485 C C . ALA A 1 307 ? -1.199 -0.776 -46.985 1.00 24.81 307 ALA A C 1
ATOM 2487 O O . ALA A 1 307 ? -0.555 0.185 -46.584 1.00 24.81 307 ALA A O 1
ATOM 2488 N N . ILE A 1 308 ? -0.840 -1.992 -46.559 1.00 29.00 308 ILE A N 1
ATOM 2489 C CA . ILE A 1 308 ? -0.068 -3.016 -47.297 1.00 29.00 308 ILE A CA 1
ATOM 2490 C C . ILE A 1 308 ? 1.296 -2.519 -47.813 1.00 29.00 308 ILE A C 1
ATOM 2492 O O . ILE A 1 308 ? 1.373 -1.858 -48.839 1.00 29.00 308 ILE A O 1
ATOM 2496 N N . GLY A 1 309 ? 2.352 -2.996 -47.138 1.00 24.48 309 GLY A N 1
ATOM 2497 C CA . GLY A 1 309 ? 3.607 -3.442 -47.749 1.00 24.48 309 GLY A CA 1
ATOM 2498 C C . GLY A 1 309 ? 4.663 -2.380 -48.061 1.00 24.48 309 GLY A C 1
ATOM 2499 O O . GLY A 1 309 ? 4.542 -1.659 -49.037 1.00 24.48 309 GLY A O 1
ATOM 2500 N N . LEU A 1 310 ? 5.789 -2.419 -47.342 1.00 24.45 310 LEU A N 1
ATOM 2501 C CA . LEU A 1 310 ? 7.043 -2.846 -47.967 1.00 24.45 310 LEU A CA 1
ATOM 2502 C C . LEU A 1 310 ? 8.079 -3.259 -46.913 1.00 24.45 310 LEU A C 1
ATOM 2504 O O . LEU A 1 310 ? 8.216 -2.681 -45.841 1.00 24.45 310 LEU A O 1
ATOM 2508 N N . THR A 1 311 ? 8.768 -4.326 -47.269 1.00 29.95 311 THR A N 1
ATOM 2509 C CA . THR A 1 311 ? 9.794 -5.084 -46.567 1.00 29.95 311 THR A CA 1
ATOM 2510 C C . THR A 1 311 ? 11.113 -4.328 -46.413 1.00 29.95 311 THR A C 1
ATOM 2512 O O . THR A 1 311 ? 11.684 -3.902 -47.412 1.00 29.95 311 THR A O 1
ATOM 2515 N N . ALA A 1 312 ? 11.665 -4.314 -45.200 1.00 24.89 312 ALA A N 1
ATOM 2516 C CA . ALA A 1 312 ? 13.110 -4.321 -44.973 1.00 24.89 312 ALA A CA 1
ATOM 2517 C C . ALA A 1 312 ? 13.386 -5.008 -43.628 1.00 24.89 312 ALA A C 1
ATOM 2519 O O . ALA A 1 312 ? 13.492 -4.382 -42.578 1.00 24.89 312 ALA A O 1
ATOM 2520 N N . PHE A 1 313 ? 13.439 -6.339 -43.668 1.00 27.30 313 PHE A N 1
ATOM 2521 C CA . PHE A 1 313 ? 14.080 -7.129 -42.626 1.00 27.30 313 PHE A CA 1
ATOM 2522 C C . PHE A 1 313 ? 15.580 -6.825 -42.707 1.00 27.30 313 PHE A C 1
ATOM 2524 O O . PHE A 1 313 ? 16.253 -7.294 -43.622 1.00 27.30 313 PHE A O 1
ATOM 2531 N N . VAL A 1 314 ? 16.103 -6.039 -41.771 1.00 23.70 314 VAL A N 1
ATOM 2532 C CA . VAL A 1 314 ? 17.538 -6.023 -41.486 1.00 23.70 314 VAL A CA 1
ATOM 2533 C C . VAL A 1 314 ? 17.696 -6.520 -40.058 1.00 23.70 314 VAL A C 1
ATOM 2535 O O . VAL A 1 314 ? 17.581 -5.781 -39.088 1.00 23.70 314 VAL A O 1
ATOM 2538 N N . LEU A 1 315 ? 17.886 -7.834 -39.953 1.00 26.53 315 LEU A N 1
ATOM 2539 C CA . LEU A 1 315 ? 18.455 -8.486 -38.782 1.00 26.53 315 LEU A CA 1
ATOM 2540 C C . LEU A 1 315 ? 19.916 -8.023 -38.683 1.00 26.53 315 LEU A C 1
ATOM 2542 O O . LEU A 1 315 ? 20.803 -8.635 -39.270 1.00 26.53 315 LEU A O 1
ATOM 2546 N N . THR A 1 316 ? 20.186 -6.935 -37.968 1.00 25.27 316 THR A N 1
ATOM 2547 C CA . THR A 1 316 ? 21.534 -6.672 -37.459 1.00 25.27 316 THR A CA 1
ATOM 2548 C C . THR A 1 316 ? 21.704 -7.464 -36.171 1.00 25.27 316 THR A C 1
ATOM 2550 O O . THR A 1 316 ? 21.414 -7.012 -35.068 1.00 25.27 316 THR A O 1
ATOM 2553 N N . THR A 1 317 ? 22.169 -8.702 -36.318 1.00 26.22 317 THR A N 1
ATOM 2554 C CA . THR A 1 317 ? 22.862 -9.413 -35.244 1.00 26.22 317 THR A CA 1
ATOM 2555 C C . THR A 1 317 ? 24.048 -8.560 -34.801 1.00 26.22 317 THR A C 1
ATOM 2557 O O . THR A 1 317 ? 25.026 -8.428 -35.538 1.00 26.22 317 THR A O 1
ATOM 2560 N N . ALA A 1 318 ? 23.958 -7.960 -33.615 1.00 27.80 318 ALA A N 1
ATOM 2561 C CA . ALA A 1 318 ? 25.075 -7.272 -32.986 1.00 27.80 318 ALA A CA 1
ATOM 2562 C C . ALA A 1 318 ? 26.142 -8.309 -32.600 1.00 27.80 318 ALA A C 1
ATOM 2564 O O . ALA A 1 318 ? 26.044 -8.987 -31.578 1.00 27.80 318 ALA A O 1
ATOM 2565 N N . HIS A 1 319 ? 27.157 -8.469 -33.448 1.00 23.19 319 HIS A N 1
ATOM 2566 C CA . HIS A 1 319 ? 28.386 -9.145 -33.064 1.00 23.19 319 HIS A CA 1
ATOM 2567 C C . HIS A 1 319 ? 29.259 -8.162 -32.287 1.00 23.19 319 HIS A C 1
ATOM 2569 O O . HIS A 1 319 ? 29.836 -7.242 -32.860 1.00 23.19 319 HIS A O 1
ATOM 2575 N N . ILE A 1 320 ? 29.391 -8.392 -30.981 1.00 26.17 320 ILE A N 1
ATOM 2576 C CA . ILE A 1 320 ? 30.489 -7.838 -30.190 1.00 26.17 320 ILE A CA 1
ATOM 2577 C C . ILE A 1 320 ? 31.772 -8.496 -30.708 1.00 26.17 320 ILE A C 1
ATOM 2579 O O . ILE A 1 320 ? 32.068 -9.647 -30.387 1.00 26.17 320 ILE A O 1
ATOM 2583 N N . ILE A 1 321 ? 32.523 -7.790 -31.551 1.00 25.61 321 ILE A N 1
ATOM 2584 C CA . ILE A 1 321 ? 33.864 -8.208 -31.959 1.00 25.61 321 ILE A CA 1
ATOM 2585 C C . ILE A 1 321 ? 34.856 -7.532 -31.010 1.00 25.61 321 ILE A C 1
ATOM 2587 O O . ILE A 1 321 ? 35.319 -6.425 -31.264 1.00 25.61 321 ILE A O 1
ATOM 2591 N N . MET A 1 322 ? 35.212 -8.210 -29.917 1.00 24.94 322 MET A N 1
ATOM 2592 C CA . MET A 1 322 ? 36.398 -7.839 -29.142 1.00 24.94 322 MET A CA 1
ATOM 2593 C C . MET A 1 322 ? 37.644 -8.354 -29.870 1.00 24.94 322 MET A C 1
ATOM 2595 O O . MET A 1 322 ? 37.908 -9.558 -29.894 1.00 24.94 322 MET A O 1
ATOM 2599 N N . ARG A 1 323 ? 38.423 -7.456 -30.482 1.00 27.05 323 ARG A N 1
ATOM 2600 C CA . ARG A 1 323 ? 39.753 -7.792 -31.011 1.00 27.05 323 ARG A CA 1
ATOM 2601 C C . ARG A 1 323 ? 40.809 -7.553 -29.940 1.00 27.05 323 ARG A C 1
ATOM 2603 O O . ARG A 1 323 ? 41.066 -6.424 -29.547 1.00 27.05 323 ARG A O 1
ATOM 2610 N N . ARG A 1 324 ? 41.452 -8.638 -29.511 1.00 26.05 324 ARG A N 1
ATOM 2611 C CA . ARG A 1 324 ? 42.613 -8.618 -28.619 1.00 26.05 324 ARG A CA 1
ATOM 2612 C C . ARG A 1 324 ? 43.874 -8.425 -29.469 1.00 26.05 324 ARG A C 1
ATOM 2614 O O . ARG A 1 324 ? 44.319 -9.368 -30.119 1.00 26.05 324 ARG A O 1
ATOM 2621 N N . GLY A 1 325 ? 44.415 -7.212 -29.510 1.00 27.64 325 GLY A N 1
ATOM 2622 C CA . GLY A 1 325 ? 45.737 -6.954 -30.082 1.00 27.64 325 GLY A CA 1
ATOM 2623 C C . GLY A 1 325 ? 46.813 -7.229 -29.035 1.00 27.64 325 GLY A C 1
ATOM 2624 O O . GLY A 1 325 ? 46.770 -6.639 -27.963 1.00 27.64 325 GLY A O 1
ATOM 2625 N N . ARG A 1 326 ? 47.750 -8.139 -29.320 1.00 29.75 326 ARG A N 1
ATOM 2626 C CA . ARG A 1 326 ? 49.030 -8.223 -28.601 1.00 29.75 326 ARG A CA 1
ATOM 2627 C C . ARG A 1 326 ? 50.079 -7.498 -29.436 1.00 29.75 326 ARG A C 1
ATOM 2629 O O . ARG A 1 326 ? 50.176 -7.786 -30.630 1.00 29.75 326 ARG A O 1
ATOM 2636 N N . LEU A 1 327 ? 50.857 -6.630 -28.803 1.00 31.88 327 LEU A N 1
ATOM 2637 C CA . LEU A 1 327 ? 52.221 -6.316 -29.219 1.00 31.88 327 LEU A CA 1
ATOM 2638 C C . LEU A 1 327 ? 53.162 -6.791 -28.120 1.00 31.88 327 LEU A C 1
ATOM 2640 O O . LEU A 1 327 ? 52.791 -6.599 -26.941 1.00 31.88 327 LEU A O 1
#

Solvent-accessible surface area (backbone atoms only — not comparable to full-atom values): 20186 Å² total; per-residue (Å²): 112,69,76,78,44,34,44,89,83,51,61,99,85,60,58,35,46,32,88,84,58,53,64,70,59,51,50,53,52,38,39,54,51,33,49,53,52,49,63,58,64,71,63,80,71,82,50,51,39,25,82,41,64,38,92,86,79,66,44,82,40,70,78,37,32,64,79,38,64,37,62,53,45,44,35,71,77,68,68,47,78,92,77,74,71,89,47,64,31,76,41,72,64,62,45,52,52,52,51,53,53,48,51,56,50,49,58,63,69,55,39,44,100,82,72,46,74,84,75,88,79,75,94,61,56,74,93,79,71,65,69,65,64,74,37,25,56,73,74,63,77,47,51,36,61,64,63,58,43,32,71,77,63,31,64,65,52,41,47,69,60,45,49,63,50,49,51,56,40,41,55,30,28,47,52,49,37,49,76,71,68,49,74,95,46,80,83,37,60,46,44,32,20,54,46,17,62,77,72,41,51,32,56,50,52,46,25,74,73,35,66,98,42,26,66,61,43,36,64,76,70,39,45,44,76,76,71,43,89,73,94,43,70,69,58,55,50,46,56,61,77,64,37,66,81,79,48,67,60,46,61,64,51,49,53,53,48,49,53,53,51,40,51,51,30,56,77,71,72,42,90,70,82,79,82,86,80,83,84,77,83,69,74,66,56,60,58,49,52,54,54,52,54,60,52,73,75,63,73,87,78,92,81,92,82,90,82,85,88,84,90,79,90,74,85,78,77,84,74,85,79,85,78,84,84,84,132

Organism: Aspergillus niger (NCBI:txid5061)

Foldseek 3Di:
DQVLQDDPPDDPPDQFGDPPRDLVVLLVVLLVVLLVLVVVLVDDALWAADWDADPPPRDTHGFWHHDKPQLVCCCVPVVDDPPQDGDIGNDPVVVVVSVVVVLVVSQCVCQDPVRDNPDDDDPDIDDDDPVLLSLAQDQCLGSDQLLVCCVPPNDVSSCVPVVVSSVSSLVSNVVVCVVVVNDDDCPRSSNSHVVCVVLVVNLVSSLVVCVVCVVVSCVRRNVCSPPNDDPDPVVVCVVVVPDCVVCVCVVVVVVVVQVVVVVVCVVVVHPDHRDDDDDDPPPPVVVVVVVVVVVVVDDDDDDDDDDDDDDDDDPPPDDPDDDDDDD

Sequence (327 aa):
MSDVLRDSNSSDKEETLNPDIDEGTLKALYRQMARVLLELWILDFDCIGSLDSDQVTGKPQVTKRPLTLAMNELIRTCGLKDITPPRTYTSSTDYIVSLLELQSNHLRQQLNDSLQITGIIDWEFCYAAPAQFAGSIPWWLLLERPHRIIYNSGVNAFFDEFLPKADLFLRCMEAKETEQGINPSKYNLSARMRQSIQDRSAWFNMACRMVPSVDMIYWDLLDEYCWGPRKSIARRVYNITTTPEMHKAREDFVKAKVEQLQQYYMELGDDNIVTYEEEQFSEMEASIEESTKLQLGKSGSLFLVTAIGLTAFVLTTAHIIMRRGRL

Secondary structure (DSSP, 8-state):
-HHHHB-TTS-TT---B-TT--HHHHHHHHHHHHHHHHHHHT---SSBSEEEE-TTT--EEEEE----HHHHHHHHHH-------S--BS-HHHHHHHHHHHHHHHHHHTB-TTS-B-------------GGGTSSPPGGGGSS-HHHHHHHHHHHHHHHHHHHHHHHHHHHHHHHHHHTTPPP-TTSHHHHHHHHHHTSHHHHHHHHH-GGGHHHHIIIIIHHHHH---S-HHHHHHHHHT-HHHHTTHHHHHHHHHHHHHHHHHHTT--PPP--------SHHHHHHHHHHHHHTS-SS--------------------------

pLDDT: mean 76.25, std 20.39, range [23.19, 97.25]

Radius of gyration: 28.8 Å; Cα contacts (8 Å, |Δi|>4): 245; chains: 1; bounding box: 78×46×81 Å